Protein AF-A6NY42-F1 (afdb_monomer_lite)

Secondary structure (DSSP, 8-state):
-EEEESS-TTSHHHHHHHHTS-HHHHTTEEE-SSGGGHHHHHHHHHHH-TT--EEEEEE--TT-HHHHHHHHHHHHHHGGGTTTEEEEEE--HHHHHHHHHGGGS---HHHHHHHHT---TT-TT--SHHHHHH--SHHHHHHHHHHHTS-GGG-S-SEETTEE-TTTTHHHHS----TTPPTT----HHHHHHHHHTTSSSSS-B-TTS-B-PPPHHHHHHHHHHHHHHHHHHHHHHHTTS--PPP--TT---HHHHHHHHHHTTGGGSTTPPPHHHHTTT-

Structure (mmCIF, N/CA/C/O backbone):
data_AF-A6NY42-F1
#
_entry.id   AF-A6NY42-F1
#
loop_
_atom_site.group_PDB
_atom_site.id
_atom_site.type_symbol
_atom_site.label_atom_id
_atom_site.label_alt_id
_atom_site.label_comp_id
_atom_site.label_asym_id
_atom_site.label_entity_id
_atom_site.label_seq_id
_atom_site.pdbx_PDB_ins_code
_atom_site.Cartn_x
_atom_site.Cartn_y
_atom_site.Cartn_z
_atom_site.occupancy
_atom_site.B_iso_or_equiv
_atom_site.auth_seq_id
_atom_site.auth_comp_id
_atom_site.auth_asym_id
_atom_site.auth_atom_id
_atom_site.pdbx_PDB_model_num
ATOM 1 N N . MET A 1 1 ? -17.588 3.072 2.364 1.00 87.38 1 MET A N 1
ATOM 2 C CA . MET A 1 1 ? -16.257 3.068 2.993 1.00 87.38 1 MET A CA 1
ATOM 3 C C . MET A 1 1 ? -15.434 4.088 2.241 1.00 87.38 1 MET A C 1
ATOM 5 O O . MET A 1 1 ? -15.509 4.093 1.021 1.00 87.38 1 MET A O 1
ATOM 9 N N . ILE A 1 2 ? -14.767 4.984 2.956 1.00 91.88 2 ILE A N 1
ATOM 10 C CA . ILE A 1 2 ? -13.803 5.932 2.400 1.00 91.88 2 ILE A CA 1
ATOM 11 C C . ILE A 1 2 ? -12.433 5.291 2.540 1.00 91.88 2 ILE A C 1
ATOM 13 O O . ILE A 1 2 ? -12.137 4.658 3.552 1.00 91.88 2 ILE A O 1
ATOM 17 N N . HIS A 1 3 ? -11.605 5.437 1.530 1.00 91.94 3 HIS A N 1
ATOM 18 C CA . HIS A 1 3 ? -10.298 4.832 1.489 1.00 91.94 3 HIS A CA 1
ATOM 19 C C . HIS A 1 3 ? -9.232 5.907 1.420 1.00 91.94 3 HIS A C 1
ATOM 21 O O . HIS A 1 3 ? -9.356 6.849 0.646 1.00 91.94 3 HIS A O 1
ATOM 27 N N . VAL A 1 4 ? -8.194 5.768 2.232 1.00 94.56 4 VAL A N 1
ATOM 28 C CA . VAL A 1 4 ? -7.152 6.776 2.382 1.00 94.56 4 VAL A CA 1
ATOM 29 C C . VAL A 1 4 ? -5.797 6.129 2.155 1.00 94.56 4 VAL A C 1
ATOM 31 O O . VAL A 1 4 ? -5.399 5.233 2.901 1.00 94.56 4 VAL A O 1
ATOM 34 N N . TYR A 1 5 ? -5.100 6.606 1.134 1.00 93.00 5 TYR A N 1
ATOM 35 C CA . TYR A 1 5 ? -3.735 6.223 0.790 1.00 93.00 5 TYR A CA 1
ATOM 36 C C . TYR A 1 5 ? -2.749 7.253 1.323 1.00 93.00 5 TYR A C 1
ATOM 38 O O . TYR A 1 5 ? -3.071 8.439 1.396 1.00 93.00 5 TYR A O 1
ATOM 46 N N . GLU A 1 6 ? -1.540 6.835 1.682 1.00 91.69 6 GLU A N 1
ATOM 47 C CA . GLU A 1 6 ? -0.502 7.786 2.082 1.00 91.69 6 GLU A CA 1
ATOM 48 C C . GLU A 1 6 ? 0.146 8.533 0.912 1.00 91.69 6 GLU A C 1
ATOM 50 O O . GLU A 1 6 ? 0.781 9.565 1.129 1.00 91.69 6 GLU A O 1
ATOM 55 N N . ASP A 1 7 ? -0.037 8.060 -0.318 1.00 91.19 7 ASP A N 1
ATOM 56 C CA . ASP A 1 7 ? 0.578 8.621 -1.517 1.00 91.19 7 ASP A CA 1
ATOM 57 C C . ASP A 1 7 ? 0.194 10.076 -1.811 1.00 91.19 7 ASP A C 1
ATOM 59 O O . ASP A 1 7 ? -0.708 10.669 -1.215 1.00 91.19 7 ASP A O 1
ATOM 63 N N . ASN A 1 8 ? 0.880 10.659 -2.796 1.00 90.50 8 ASN A N 1
ATOM 64 C CA . ASN A 1 8 ? 0.495 11.938 -3.380 1.00 90.50 8 ASN A CA 1
ATOM 65 C C . ASN A 1 8 ? -0.479 11.717 -4.558 1.00 90.50 8 ASN A C 1
ATOM 67 O O . ASN A 1 8 ? -0.174 10.913 -5.445 1.00 90.50 8 ASN A O 1
ATOM 71 N N . PRO A 1 9 ? -1.613 12.441 -4.632 1.00 90.62 9 PRO A N 1
ATOM 72 C CA . PRO A 1 9 ? -2.609 12.255 -5.695 1.00 90.62 9 PRO A CA 1
ATOM 73 C C . PRO A 1 9 ? -2.083 12.615 -7.096 1.00 90.62 9 PRO A C 1
ATOM 75 O O . PRO A 1 9 ? -2.618 12.165 -8.106 1.00 90.62 9 PRO A O 1
ATOM 78 N N . ASN A 1 10 ? -1.019 13.416 -7.182 1.00 87.69 10 ASN A N 1
ATOM 79 C CA . ASN A 1 10 ? -0.475 13.908 -8.445 1.00 87.69 10 ASN A CA 1
ATOM 80 C C . ASN A 1 10 ? 0.545 12.965 -9.100 1.00 87.69 10 ASN A C 1
ATOM 82 O O . ASN A 1 10 ? 0.990 13.253 -10.218 1.00 87.69 10 ASN A O 1
ATOM 86 N N . THR A 1 11 ? 0.932 11.864 -8.444 1.00 86.62 11 THR A N 1
ATOM 87 C CA . THR A 1 11 ? 1.861 10.884 -9.031 1.00 86.62 11 THR A CA 1
ATOM 88 C C . THR A 1 11 ? 1.203 10.124 -10.184 1.00 86.62 11 THR A C 1
ATOM 90 O O . THR A 1 11 ? -0.021 10.012 -10.267 1.00 86.62 11 THR A O 1
ATOM 93 N N . LEU A 1 12 ? 2.019 9.582 -11.096 1.00 86.81 12 LEU A N 1
ATOM 94 C CA . LEU A 1 12 ? 1.513 8.782 -12.218 1.00 86.81 12 LEU A CA 1
ATOM 95 C C . LEU A 1 12 ? 0.809 7.502 -11.742 1.00 86.81 12 LEU A C 1
ATOM 97 O O . LEU A 1 12 ? -0.214 7.133 -12.313 1.00 86.81 12 LEU A O 1
ATOM 101 N N . LEU A 1 13 ? 1.303 6.871 -10.672 1.00 89.62 13 LEU A N 1
ATOM 102 C CA . LEU A 1 13 ? 0.682 5.678 -10.093 1.00 89.62 13 LEU A CA 1
ATOM 103 C C . LEU A 1 13 ? -0.663 5.992 -9.435 1.00 89.62 13 LEU A C 1
ATOM 105 O O . LEU A 1 13 ? -1.619 5.266 -9.685 1.00 89.62 13 LEU A O 1
ATOM 109 N N . SER A 1 14 ? -0.783 7.094 -8.688 1.00 90.88 14 SER A N 1
ATOM 110 C CA . SER A 1 14 ? -2.070 7.515 -8.113 1.00 90.88 14 SER A CA 1
ATOM 111 C C . SER A 1 14 ? -3.101 7.817 -9.199 1.00 90.88 14 SER A C 1
ATOM 113 O O . SER A 1 14 ? -4.239 7.366 -9.119 1.00 90.88 14 SER A O 1
ATOM 115 N N . LYS A 1 15 ? -2.699 8.508 -10.273 1.00 89.69 15 LYS A N 1
ATOM 116 C CA . LYS A 1 15 ? -3.582 8.775 -11.420 1.00 89.69 15 LYS A CA 1
ATOM 117 C C . LYS A 1 15 ? -4.014 7.496 -12.133 1.00 89.69 15 LYS A C 1
ATOM 119 O O . LYS A 1 15 ? -5.188 7.347 -12.460 1.00 89.69 15 LYS A O 1
ATOM 124 N N . LEU A 1 16 ? -3.085 6.564 -12.350 1.00 89.56 16 LEU A N 1
ATOM 125 C CA . LEU A 1 16 ? -3.396 5.262 -12.935 1.00 89.56 16 LEU A CA 1
ATOM 126 C C . LEU A 1 16 ? -4.348 4.467 -12.041 1.00 89.56 16 LEU A C 1
ATOM 128 O O . LEU A 1 16 ? -5.314 3.900 -12.543 1.00 89.56 16 LEU A O 1
ATOM 132 N N . PHE A 1 17 ? -4.113 4.466 -10.729 1.00 90.25 17 PHE A N 1
ATOM 133 C CA . PHE A 1 17 ? -5.001 3.844 -9.755 1.00 90.25 17 PHE A CA 1
ATOM 134 C C . PHE A 1 17 ? -6.419 4.412 -9.871 1.00 90.25 17 PHE A C 1
ATOM 136 O O . PHE A 1 17 ? -7.360 3.656 -10.089 1.00 90.25 17 PHE A O 1
ATOM 143 N N . LEU A 1 18 ? -6.568 5.741 -9.819 1.00 90.00 18 LEU A N 1
ATOM 144 C CA . LEU A 1 18 ? -7.861 6.421 -9.941 1.00 90.00 18 LEU A CA 1
ATOM 145 C C . LEU A 1 18 ? -8.568 6.135 -11.271 1.00 90.00 18 LEU A C 1
ATOM 147 O O . LEU A 1 18 ? -9.787 5.987 -11.285 1.00 90.00 18 LEU A O 1
ATOM 151 N N . SER A 1 19 ? -7.819 5.986 -12.370 1.00 89.56 19 SER A N 1
ATOM 152 C CA . SER A 1 19 ? -8.389 5.709 -13.698 1.00 89.56 19 SER A CA 1
ATOM 153 C C . SER A 1 19 ? -9.154 4.385 -13.785 1.00 89.56 19 SER A C 1
ATOM 155 O O . SER A 1 19 ? -9.980 4.208 -14.681 1.00 89.56 19 SER A O 1
ATOM 157 N N . ALA A 1 20 ? -8.918 3.467 -12.842 1.00 88.25 20 ALA A N 1
ATOM 158 C CA . ALA A 1 20 ? -9.683 2.236 -12.726 1.00 88.25 20 ALA A CA 1
ATOM 159 C C . ALA A 1 20 ? -11.128 2.482 -12.263 1.00 88.25 20 ALA A C 1
ATOM 161 O O . ALA A 1 20 ? -11.949 1.574 -12.363 1.00 88.25 20 ALA A O 1
ATOM 162 N N . TYR A 1 21 ? -11.464 3.665 -11.729 1.00 85.19 21 TYR A N 1
ATOM 163 C CA . TYR A 1 21 ? -12.755 3.973 -11.107 1.00 85.19 21 TYR A CA 1
ATOM 164 C C . TYR A 1 21 ? -13.552 5.040 -11.876 1.00 85.19 21 TYR A C 1
ATOM 166 O O . TYR A 1 21 ? -12.966 6.029 -12.314 1.00 85.19 21 TYR A O 1
ATOM 174 N N . PRO A 1 22 ? -14.884 4.871 -12.040 1.00 84.56 22 PRO A N 1
ATOM 175 C CA . PRO A 1 22 ? -15.787 5.937 -12.434 1.00 84.56 22 PRO A CA 1
ATOM 176 C C . PRO A 1 22 ? -15.634 7.133 -11.509 1.00 84.56 22 PRO A C 1
ATOM 178 O O . PRO A 1 22 ? -15.343 6.968 -10.320 1.00 84.56 22 PRO A O 1
ATOM 181 N N . GLU A 1 23 ? -15.842 8.315 -12.070 1.00 85.81 23 GLU A N 1
ATOM 182 C CA . GLU A 1 23 ? -15.643 9.596 -11.396 1.00 85.81 23 GLU A CA 1
ATOM 183 C C . GLU A 1 23 ? -16.441 9.673 -10.085 1.00 85.81 23 GLU A C 1
ATOM 185 O O . GLU A 1 23 ? -15.905 10.096 -9.066 1.00 85.81 23 GLU A O 1
ATOM 190 N N . GLU A 1 24 ? -17.660 9.131 -10.053 1.00 83.75 24 GLU A N 1
ATOM 191 C CA . GLU A 1 24 ? -18.527 9.110 -8.870 1.00 83.75 24 GLU A CA 1
ATOM 192 C C . GLU A 1 24 ? -18.012 8.245 -7.700 1.00 83.75 24 GLU A C 1
ATOM 194 O O . GLU A 1 24 ? -18.459 8.390 -6.560 1.00 83.75 24 GLU A O 1
ATOM 199 N N . GLU A 1 25 ? -17.078 7.324 -7.954 1.00 82.56 25 GLU A N 1
ATOM 200 C CA . GLU A 1 25 ? -16.428 6.511 -6.918 1.00 82.56 25 GLU A CA 1
ATOM 201 C C . GLU A 1 25 ? -15.063 7.086 -6.504 1.00 82.56 25 GLU A C 1
ATOM 203 O O . GLU A 1 25 ? -14.547 6.711 -5.449 1.00 82.56 25 GLU A O 1
ATOM 208 N N . GLN A 1 26 ? -14.482 8.002 -7.289 1.00 86.88 26 GLN A N 1
ATOM 209 C CA . GLN A 1 26 ? -13.162 8.575 -7.003 1.00 86.88 26 GLN A CA 1
ATOM 210 C C . GLN A 1 26 ? -13.169 9.468 -5.756 1.00 86.88 26 GLN A C 1
ATOM 212 O O . GLN A 1 26 ? -12.192 9.453 -5.015 1.00 86.88 26 GLN A O 1
ATOM 217 N N . ASP A 1 27 ? -14.283 10.132 -5.431 1.00 85.94 27 ASP A N 1
ATOM 218 C CA . ASP A 1 27 ? -14.422 10.937 -4.201 1.00 85.94 27 ASP A CA 1
ATOM 219 C C . ASP A 1 27 ? -14.287 10.109 -2.908 1.00 85.94 27 ASP A C 1
ATOM 221 O O . ASP A 1 27 ? -14.020 10.635 -1.822 1.00 85.94 27 ASP A O 1
ATOM 225 N N . LYS A 1 28 ? -14.455 8.783 -3.006 1.00 88.19 28 LYS A N 1
ATOM 226 C CA . LYS A 1 28 ? -14.253 7.850 -1.888 1.00 88.19 28 LYS A CA 1
ATOM 227 C C . LYS A 1 28 ? -12.789 7.447 -1.725 1.00 88.19 28 LYS A C 1
ATOM 229 O O . LYS A 1 28 ? -12.483 6.734 -0.770 1.00 88.19 28 LYS A O 1
ATOM 234 N N . ILE A 1 29 ? -11.904 7.881 -2.622 1.00 91.31 29 ILE A N 1
ATOM 235 C CA . ILE A 1 29 ? -10.458 7.673 -2.576 1.00 91.31 29 ILE A CA 1
ATOM 236 C C . ILE A 1 29 ? -9.807 9.001 -2.203 1.00 91.31 29 ILE A C 1
ATOM 238 O O . ILE A 1 29 ? -9.871 9.984 -2.932 1.00 91.31 29 ILE A O 1
ATOM 242 N N . GLN A 1 30 ? -9.152 9.024 -1.052 1.00 93.25 30 GLN A N 1
ATOM 243 C CA . GLN A 1 30 ? -8.437 10.182 -0.543 1.00 93.25 30 GLN A CA 1
ATOM 244 C C . GLN A 1 30 ? -6.957 9.860 -0.381 1.00 93.25 30 GLN A C 1
ATOM 246 O O . GLN A 1 30 ? -6.556 8.708 -0.211 1.00 93.25 30 GLN A O 1
ATOM 251 N N . TYR A 1 31 ? -6.144 10.906 -0.396 1.00 94.00 31 TYR A N 1
ATOM 252 C CA . TYR A 1 31 ? -4.699 10.820 -0.256 1.00 94.00 31 TYR A CA 1
ATOM 253 C C . TYR A 1 31 ? -4.262 11.701 0.910 1.00 94.00 31 TYR A C 1
ATOM 255 O O . TYR A 1 31 ? -4.641 12.870 0.979 1.00 94.00 31 TYR A O 1
ATOM 263 N N . SER A 1 32 ? -3.496 11.149 1.851 1.00 94.44 32 SER A N 1
ATOM 264 C CA . SER A 1 32 ? -3.027 11.890 3.024 1.00 94.44 32 SER A CA 1
ATOM 265 C C . SER A 1 32 ? -1.697 12.598 2.799 1.00 94.44 32 SER A C 1
ATOM 267 O O . SER A 1 32 ? -1.332 13.430 3.627 1.00 94.44 32 SER A O 1
ATOM 269 N N . GLU A 1 33 ? -0.965 12.287 1.723 1.00 92.19 33 GLU A N 1
ATOM 270 C CA . GLU A 1 33 ? 0.365 12.837 1.432 1.00 92.19 33 GLU A CA 1
ATOM 271 C C . GLU A 1 33 ? 1.346 12.650 2.604 1.00 92.19 33 GLU A C 1
ATOM 273 O O . GLU A 1 33 ? 1.921 13.609 3.144 1.00 92.19 33 GLU A O 1
ATOM 278 N N . GLY A 1 34 ? 1.479 11.394 3.026 1.00 89.56 34 GLY A N 1
ATOM 279 C CA . GLY A 1 34 ? 2.404 10.893 4.031 1.00 89.56 34 GLY A CA 1
ATOM 280 C C . GLY A 1 34 ? 1.712 10.116 5.152 1.00 89.56 34 GLY A C 1
ATOM 281 O O . GLY A 1 34 ? 0.679 10.537 5.686 1.00 89.56 34 GLY A O 1
ATOM 282 N N . ALA A 1 35 ? 2.347 9.025 5.584 1.00 87.69 35 ALA A N 1
ATOM 283 C CA . ALA A 1 35 ? 1.825 8.110 6.599 1.00 87.69 35 ALA A CA 1
ATOM 284 C C . ALA A 1 35 ? 1.555 8.769 7.969 1.00 87.69 35 ALA A C 1
ATOM 286 O O . ALA A 1 35 ? 0.708 8.332 8.751 1.00 87.69 35 ALA A O 1
ATOM 287 N N . THR A 1 36 ? 2.265 9.855 8.291 1.00 87.25 36 THR A N 1
ATOM 288 C CA . THR A 1 36 ? 2.110 10.578 9.565 1.00 87.25 36 THR A CA 1
ATOM 289 C C . THR A 1 36 ? 0.781 11.325 9.681 1.00 87.25 36 THR A C 1
ATOM 291 O O . THR A 1 36 ? 0.338 11.583 10.800 1.00 87.25 36 THR A O 1
ATOM 294 N N . LYS A 1 37 ? 0.130 11.633 8.552 1.00 92.31 37 LYS A N 1
ATOM 295 C CA . LYS A 1 37 ? -1.144 12.366 8.483 1.00 92.31 37 LYS A CA 1
ATOM 296 C C . LYS A 1 37 ? -2.372 11.451 8.456 1.00 92.31 37 LYS A C 1
ATOM 298 O O . LYS A 1 37 ? -3.487 11.933 8.662 1.00 92.31 37 LYS A O 1
ATOM 303 N N . LEU A 1 38 ? -2.188 10.144 8.253 1.00 94.44 38 LEU A N 1
ATOM 304 C CA . LEU A 1 38 ? -3.287 9.182 8.121 1.00 94.44 38 LEU A CA 1
ATOM 305 C C . LEU A 1 38 ? -4.249 9.206 9.319 1.00 94.44 38 LEU A C 1
ATOM 307 O O . LEU A 1 38 ? -5.460 9.246 9.122 1.00 94.44 38 LEU A O 1
ATOM 311 N N . ILE A 1 39 ? -3.733 9.268 10.557 1.00 94.56 39 ILE A N 1
ATOM 312 C CA . ILE A 1 39 ? -4.581 9.343 11.765 1.00 94.56 39 ILE A CA 1
ATOM 313 C C . ILE A 1 39 ? -5.453 10.599 11.749 1.00 94.56 39 ILE A C 1
ATOM 315 O O . ILE A 1 39 ? -6.649 10.512 12.009 1.00 94.56 39 ILE A O 1
ATOM 319 N N . SER A 1 40 ? -4.877 11.767 11.446 1.00 93.75 40 SER A N 1
ATOM 320 C CA . SER A 1 40 ? -5.637 13.023 11.434 1.00 93.75 40 SER A CA 1
ATOM 321 C C . SER A 1 40 ? -6.724 13.039 10.362 1.00 93.75 40 SER A C 1
ATOM 323 O O . SER A 1 40 ? -7.824 13.516 10.634 1.00 93.75 40 SER A O 1
ATOM 325 N N . VAL A 1 41 ? -6.443 12.488 9.175 1.00 95.12 41 VAL A N 1
ATOM 326 C CA . VAL A 1 41 ? -7.427 12.384 8.086 1.00 95.12 41 VAL A CA 1
ATOM 327 C C . VAL A 1 41 ? -8.553 11.428 8.479 1.00 95.12 41 VAL A C 1
ATOM 329 O O . VAL A 1 41 ? -9.722 11.803 8.420 1.00 95.12 41 VAL A O 1
ATOM 332 N N . ALA A 1 42 ? -8.212 10.231 8.968 1.00 95.69 42 ALA A N 1
ATOM 333 C CA . ALA A 1 42 ? -9.190 9.245 9.422 1.00 95.69 42 ALA A CA 1
ATOM 334 C C . ALA A 1 42 ? -10.085 9.793 10.537 1.00 95.69 42 ALA A C 1
ATOM 336 O O . ALA A 1 42 ? -11.303 9.647 10.488 1.00 95.69 42 ALA A O 1
ATOM 337 N N . TRP A 1 43 ? -9.481 10.450 11.531 1.00 95.38 43 TRP A N 1
ATOM 338 C CA . TRP A 1 43 ? -10.206 11.050 12.643 1.00 95.38 43 TRP A CA 1
ATOM 339 C C . TRP A 1 43 ? -11.227 12.075 12.156 1.00 95.38 43 TRP A C 1
ATOM 341 O O . TRP A 1 43 ? -12.388 11.986 12.547 1.00 95.38 43 TRP A O 1
ATOM 351 N N . LYS A 1 44 ? -10.816 12.998 11.275 1.00 95.50 44 LYS A N 1
ATOM 352 C CA . LYS A 1 44 ? -11.701 14.025 10.715 1.00 95.50 44 LYS A CA 1
ATOM 353 C C . LYS A 1 44 ? -12.930 13.394 10.053 1.00 95.50 44 LYS A C 1
ATOM 355 O O . LYS A 1 44 ? -14.049 13.728 10.425 1.00 95.50 44 LYS A O 1
ATOM 360 N N . ILE A 1 45 ? -12.716 12.410 9.177 1.00 95.44 45 ILE A N 1
ATOM 361 C CA . ILE A 1 45 ? -13.797 11.680 8.497 1.00 95.44 45 ILE A CA 1
ATOM 362 C C . ILE A 1 45 ? -14.745 11.018 9.511 1.00 95.44 45 ILE A C 1
ATOM 364 O O . ILE A 1 45 ? -15.962 11.132 9.403 1.00 95.44 45 ILE A O 1
ATOM 368 N N . LEU A 1 46 ? -14.196 10.336 10.522 1.00 94.88 46 LEU A N 1
ATOM 369 C CA . LEU A 1 46 ? -14.984 9.614 11.528 1.00 94.88 46 LEU A CA 1
ATOM 370 C C . LEU A 1 46 ? -15.771 10.535 12.476 1.00 94.88 46 LEU A C 1
ATOM 372 O O . LEU A 1 46 ? -16.722 10.058 13.104 1.00 94.88 46 LEU A O 1
ATOM 376 N N . GLN A 1 47 ? -15.349 11.797 12.630 1.00 93.38 47 GLN A N 1
ATOM 377 C CA . GLN A 1 47 ? -16.073 12.823 13.391 1.00 93.38 47 GLN A CA 1
ATOM 378 C C . GLN A 1 47 ? -17.175 13.490 12.569 1.00 93.38 47 GLN A C 1
ATOM 380 O O . GLN A 1 47 ? -18.246 13.750 13.106 1.00 93.38 47 GLN A O 1
ATOM 385 N N . GLU A 1 48 ? -16.910 13.776 11.294 1.00 94.31 48 GLU A N 1
ATOM 386 C CA . GLU A 1 48 ? -17.872 14.426 10.397 1.00 94.31 48 GLU A CA 1
ATOM 387 C C . GLU A 1 48 ? -19.071 13.518 10.091 1.00 94.31 48 GLU A C 1
ATOM 389 O O . GLU A 1 48 ? -20.191 14.005 9.959 1.00 94.31 48 GLU A O 1
ATOM 394 N N . ASP A 1 49 ? -18.857 12.201 10.048 1.00 92.50 49 ASP A N 1
ATOM 395 C CA . ASP A 1 49 ? -19.911 11.214 9.830 1.00 92.50 49 ASP A CA 1
ATOM 396 C C . ASP A 1 49 ? -19.773 10.034 10.808 1.00 92.50 49 ASP A C 1
ATOM 398 O O . ASP A 1 49 ? -18.829 9.238 10.763 1.00 92.50 49 ASP A O 1
ATOM 402 N N . SER A 1 50 ? -20.757 9.892 11.700 1.00 88.44 50 SER A N 1
ATOM 403 C CA . SER A 1 50 ? -20.812 8.827 12.709 1.00 88.44 50 SER A CA 1
ATOM 404 C C . SER A 1 50 ? -21.015 7.430 12.112 1.00 88.44 50 SER A C 1
ATOM 406 O O . SER A 1 50 ? -20.670 6.439 12.757 1.00 88.44 50 SER A O 1
ATOM 408 N N . SER A 1 51 ? -21.512 7.344 10.877 1.00 91.25 51 SER A N 1
ATOM 409 C CA . SER A 1 51 ? -21.679 6.106 10.114 1.00 91.25 51 SER A CA 1
ATOM 410 C C . SER A 1 51 ? -20.486 5.793 9.204 1.00 91.25 51 SER A C 1
ATOM 412 O O . SER A 1 51 ? -20.388 4.681 8.673 1.00 91.25 51 SER A O 1
ATOM 414 N N . ALA A 1 52 ? -19.543 6.733 9.059 1.00 92.56 52 ALA A N 1
ATOM 415 C CA . ALA A 1 52 ? -18.394 6.554 8.188 1.00 92.56 52 ALA A CA 1
ATOM 416 C C . ALA A 1 52 ? -17.545 5.353 8.612 1.00 92.56 52 ALA A C 1
ATOM 418 O O . ALA A 1 52 ? -17.290 5.101 9.798 1.00 92.56 52 ALA A O 1
ATOM 419 N N . ARG A 1 53 ? -17.068 4.650 7.583 1.00 93.44 53 ARG A N 1
ATOM 420 C CA . ARG A 1 53 ? -16.088 3.566 7.660 1.00 93.44 53 ARG A CA 1
ATOM 421 C C . ARG A 1 53 ? -14.894 3.958 6.806 1.00 93.44 53 ARG A C 1
ATOM 423 O O . ARG A 1 53 ? -15.093 4.322 5.647 1.00 93.44 53 ARG A O 1
ATOM 430 N N . VAL A 1 54 ? -13.693 3.867 7.360 1.00 94.56 54 VAL A N 1
ATOM 431 C CA . VAL A 1 54 ? -12.441 4.322 6.754 1.00 94.56 54 VAL A CA 1
ATOM 432 C C . VAL A 1 54 ? -11.467 3.155 6.630 1.00 94.56 54 VAL A C 1
ATOM 434 O O . VAL A 1 54 ? -11.264 2.424 7.595 1.00 94.56 54 VAL A O 1
ATOM 437 N N . ALA A 1 55 ? -10.852 2.990 5.464 1.00 94.12 55 ALA A N 1
ATOM 438 C CA . ALA A 1 55 ? -9.750 2.064 5.223 1.00 94.12 55 ALA A CA 1
ATOM 439 C C . ALA A 1 55 ? -8.461 2.845 4.960 1.00 94.12 55 ALA A C 1
ATOM 441 O O . ALA A 1 55 ? -8.424 3.675 4.058 1.00 94.12 55 ALA A O 1
ATOM 442 N N . LEU A 1 56 ? -7.418 2.583 5.741 1.00 95.25 56 LEU A N 1
ATOM 443 C CA . LEU A 1 56 ? -6.100 3.195 5.607 1.00 95.25 56 LEU A CA 1
ATOM 444 C C . LEU A 1 56 ? -5.139 2.216 4.946 1.00 95.25 56 LEU A C 1
ATOM 446 O O . LEU A 1 56 ? -5.018 1.078 5.400 1.00 95.25 56 LEU A O 1
ATOM 450 N N . TYR A 1 57 ? -4.433 2.681 3.926 1.00 93.38 57 TYR A N 1
ATOM 451 C CA . TYR A 1 57 ? -3.407 1.934 3.211 1.00 93.38 57 TYR A CA 1
ATOM 452 C C . TYR A 1 57 ? -2.061 2.568 3.520 1.00 93.38 57 TYR A C 1
ATOM 454 O O . TYR A 1 57 ? -1.897 3.778 3.362 1.00 93.38 57 TYR A O 1
ATOM 462 N N . VAL A 1 58 ? -1.147 1.755 4.036 1.00 93.50 58 VAL A N 1
ATOM 463 C CA . VAL A 1 58 ? 0.152 2.203 4.540 1.00 93.50 58 VAL A CA 1
ATOM 464 C C . VAL A 1 58 ? 1.225 1.387 3.854 1.00 93.50 58 VAL A C 1
ATOM 466 O O . VAL A 1 58 ? 1.129 0.157 3.860 1.00 93.50 58 VAL A O 1
ATOM 469 N N . ASP A 1 59 ? 2.235 2.060 3.321 1.00 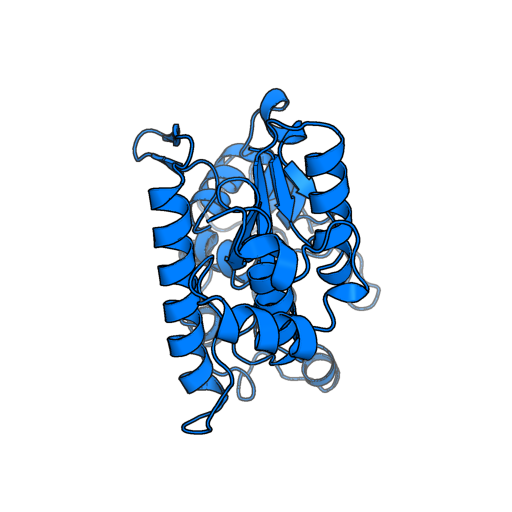92.69 59 ASP A N 1
ATOM 470 C CA . ASP A 1 59 ? 3.353 1.410 2.649 1.00 92.69 59 ASP A CA 1
ATOM 471 C C . ASP A 1 59 ? 4.331 0.862 3.689 1.00 92.69 59 ASP A C 1
ATOM 473 O O . ASP A 1 59 ? 4.903 1.590 4.508 1.00 92.69 59 ASP A O 1
ATOM 477 N N . ILE A 1 60 ? 4.502 -0.457 3.685 1.00 92.06 60 ILE A N 1
ATOM 478 C CA . ILE A 1 60 ? 5.321 -1.202 4.630 1.00 92.06 60 ILE A CA 1
ATOM 479 C C . ILE A 1 60 ? 6.390 -1.969 3.871 1.00 92.06 60 ILE A C 1
ATOM 481 O O . ILE A 1 60 ? 6.153 -3.042 3.316 1.00 92.06 60 ILE A O 1
ATOM 485 N N . SER A 1 61 ? 7.607 -1.432 3.918 1.00 90.62 61 SER A N 1
ATOM 486 C CA . SER A 1 61 ? 8.783 -2.124 3.405 1.00 90.62 61 SER A CA 1
ATOM 487 C C . SER A 1 61 ? 9.304 -3.142 4.433 1.00 90.62 61 SER A C 1
ATOM 489 O O . SER A 1 61 ? 9.506 -2.772 5.593 1.00 90.62 61 SER A O 1
ATOM 491 N N . PRO A 1 62 ? 9.575 -4.398 4.031 1.00 89.19 62 PRO A N 1
ATOM 492 C CA . PRO A 1 62 ? 10.035 -5.457 4.937 1.00 89.19 62 PRO A CA 1
ATOM 493 C C . PRO A 1 62 ? 11.438 -5.219 5.518 1.00 89.19 62 PRO A C 1
ATOM 495 O O . PRO A 1 62 ? 11.801 -5.824 6.521 1.00 89.19 62 PRO A O 1
ATOM 498 N N . ASP A 1 63 ? 12.227 -4.336 4.912 1.00 90.25 63 ASP A N 1
ATOM 499 C CA . ASP A 1 63 ? 13.563 -3.936 5.358 1.00 90.25 63 ASP A CA 1
ATOM 500 C C . ASP A 1 63 ? 13.576 -2.588 6.102 1.00 90.25 63 ASP A C 1
ATOM 502 O O . ASP A 1 63 ? 14.642 -2.051 6.399 1.00 90.25 63 ASP A O 1
ATOM 506 N N . ASN A 1 64 ? 12.405 -2.033 6.442 1.00 89.12 64 ASN A N 1
ATOM 507 C CA . ASN A 1 64 ? 12.292 -0.737 7.106 1.00 89.12 64 ASN A CA 1
ATOM 508 C C . ASN A 1 64 ? 11.488 -0.819 8.413 1.00 89.12 64 ASN A C 1
ATOM 510 O O . ASN A 1 64 ? 10.260 -0.775 8.447 1.00 89.12 64 ASN A O 1
ATOM 514 N N . ILE A 1 65 ? 12.187 -0.837 9.548 1.00 86.12 65 ILE A N 1
ATOM 515 C CA . ILE A 1 65 ? 11.534 -0.911 10.864 1.00 86.12 65 ILE A CA 1
ATOM 516 C C . ILE A 1 65 ? 10.646 0.309 11.181 1.00 86.12 65 ILE A C 1
ATOM 518 O O . ILE A 1 65 ? 9.697 0.214 11.966 1.00 86.12 65 ILE A O 1
ATOM 522 N N . ASN A 1 66 ? 10.901 1.466 10.560 1.00 88.81 66 ASN A N 1
ATOM 523 C CA . ASN A 1 66 ? 10.103 2.670 10.799 1.00 88.81 66 ASN A CA 1
ATOM 524 C C . ASN A 1 66 ? 8.700 2.557 10.190 1.00 88.81 66 ASN A C 1
ATOM 526 O O . ASN A 1 66 ? 7.734 3.063 10.779 1.00 88.81 66 ASN A O 1
ATOM 530 N N . THR A 1 67 ? 8.561 1.880 9.045 1.00 90.62 67 THR A N 1
ATOM 531 C CA . THR A 1 67 ? 7.246 1.640 8.436 1.00 90.62 67 THR A CA 1
ATOM 532 C C . THR A 1 67 ? 6.435 0.675 9.298 1.00 90.62 67 THR A C 1
ATOM 534 O O . THR A 1 67 ? 5.273 0.955 9.593 1.00 90.62 67 THR A O 1
ATOM 537 N N . LEU A 1 68 ? 7.071 -0.355 9.869 1.00 91.44 68 LEU A N 1
ATOM 538 C CA . LEU A 1 68 ? 6.440 -1.235 10.861 1.00 91.44 68 LEU A CA 1
ATOM 539 C C . LEU A 1 68 ? 5.921 -0.466 12.082 1.00 91.44 68 LEU A C 1
ATOM 541 O O . LEU A 1 68 ? 4.770 -0.627 12.493 1.00 91.44 68 LEU A O 1
ATOM 545 N N . HIS A 1 69 ? 6.750 0.409 12.654 1.00 92.00 69 HIS A N 1
ATOM 546 C CA . HIS A 1 69 ? 6.358 1.242 13.793 1.00 92.00 69 HIS A CA 1
ATOM 547 C C . HIS A 1 69 ? 5.161 2.147 13.465 1.00 92.00 69 HIS A C 1
ATOM 549 O O . HIS A 1 69 ? 4.289 2.373 14.311 1.00 92.00 69 HIS A O 1
ATOM 555 N N . THR A 1 70 ? 5.116 2.657 12.234 1.00 93.19 70 THR A N 1
ATOM 556 C CA . THR A 1 70 ? 4.021 3.487 11.722 1.00 93.19 70 THR A CA 1
ATOM 557 C C . THR A 1 70 ? 2.724 2.694 11.617 1.00 93.19 70 THR A C 1
ATOM 559 O O . THR A 1 70 ? 1.698 3.148 12.134 1.00 93.19 70 THR A O 1
ATOM 562 N N . TYR A 1 71 ? 2.774 1.491 11.044 1.00 95.44 71 TYR A N 1
ATOM 563 C CA . TYR A 1 71 ? 1.616 0.605 10.968 1.00 95.44 71 TYR A CA 1
ATOM 564 C C . TYR A 1 71 ? 1.129 0.167 12.348 1.00 95.44 71 TYR A C 1
ATOM 566 O O . TYR A 1 71 ? -0.050 0.327 12.646 1.00 95.44 71 TYR A O 1
ATOM 574 N N . ASN A 1 72 ? 2.008 -0.310 13.233 1.00 95.75 72 ASN A N 1
ATOM 575 C CA . ASN A 1 72 ? 1.591 -0.774 14.560 1.00 95.75 72 ASN A CA 1
ATOM 576 C C . ASN A 1 72 ? 0.941 0.347 15.376 1.00 95.75 72 ASN A C 1
ATOM 578 O O . ASN A 1 72 ? -0.027 0.111 16.103 1.00 95.75 72 ASN A O 1
ATOM 582 N N . ARG A 1 73 ? 1.405 1.591 15.208 1.00 95.19 73 ARG A N 1
ATOM 583 C CA . ARG A 1 73 ? 0.741 2.770 15.772 1.00 95.19 73 ARG A CA 1
ATOM 584 C C . ARG A 1 73 ? -0.678 2.949 15.221 1.00 95.19 73 ARG A C 1
ATOM 586 O O . ARG A 1 73 ? -1.587 3.212 16.004 1.00 95.19 73 ARG A O 1
ATOM 593 N N . LEU A 1 74 ? -0.874 2.806 13.910 1.00 96.06 74 LEU A N 1
ATOM 594 C CA . LEU A 1 74 ? -2.182 2.914 13.253 1.00 96.06 74 LEU A CA 1
ATOM 595 C C . LEU A 1 74 ? -3.129 1.771 13.644 1.00 96.06 74 LEU A C 1
ATOM 597 O O . LEU A 1 74 ? -4.271 2.036 14.005 1.00 96.06 74 LEU A O 1
ATOM 601 N N . ALA A 1 75 ? -2.654 0.525 13.642 1.00 96.44 75 ALA A N 1
ATOM 602 C CA . ALA A 1 75 ? -3.425 -0.646 14.056 1.00 96.44 75 ALA A CA 1
ATOM 603 C C . ALA A 1 75 ? -3.860 -0.543 15.526 1.00 96.44 75 ALA A C 1
ATOM 605 O O . ALA A 1 75 ? -5.016 -0.810 15.853 1.00 96.44 75 ALA A O 1
ATOM 606 N N . THR A 1 76 ? -2.966 -0.063 16.401 1.00 96.00 76 THR A N 1
ATOM 607 C CA . THR A 1 76 ? -3.314 0.216 17.801 1.00 96.00 76 THR A CA 1
ATOM 608 C C . THR A 1 76 ? -4.381 1.309 17.875 1.00 96.00 76 THR A C 1
ATOM 610 O O . THR A 1 76 ? -5.381 1.131 18.555 1.00 96.00 76 THR A O 1
ATOM 613 N N . TYR A 1 77 ? -4.228 2.422 17.149 1.00 95.69 77 TYR A N 1
ATOM 614 C CA . TYR A 1 77 ? -5.242 3.485 17.120 1.00 95.69 77 TYR A CA 1
ATOM 615 C C . TYR A 1 77 ? -6.612 2.968 16.641 1.00 95.69 77 TYR A C 1
ATOM 617 O O . TYR A 1 77 ? -7.643 3.296 17.228 1.00 95.69 77 TYR A O 1
ATOM 625 N N . ALA A 1 78 ? -6.620 2.099 15.629 1.00 95.75 78 ALA A N 1
ATOM 626 C CA . ALA A 1 78 ? -7.827 1.490 15.087 1.00 95.75 78 ALA A CA 1
ATOM 627 C C . ALA A 1 78 ? -8.570 0.584 16.080 1.00 95.75 78 ALA A C 1
ATOM 629 O O . ALA A 1 78 ? -9.787 0.468 15.965 1.00 95.75 78 ALA A O 1
ATOM 630 N N . GLN A 1 79 ? -7.904 0.019 17.096 1.00 93.69 79 GLN A N 1
ATOM 631 C CA . GLN A 1 79 ? -8.556 -0.752 18.168 1.00 93.69 79 GLN A CA 1
ATOM 632 C C . GLN A 1 79 ? -9.664 0.050 18.880 1.00 93.69 79 GLN A C 1
ATOM 634 O O . GLN A 1 79 ? -10.645 -0.532 19.328 1.00 93.69 79 GLN A O 1
ATOM 639 N N . GLY A 1 80 ? -9.557 1.384 18.944 1.00 90.69 80 GLY A N 1
ATOM 640 C CA . GLY A 1 80 ? -10.612 2.254 19.485 1.00 90.69 80 GLY A CA 1
ATOM 641 C C . GLY A 1 80 ? -11.824 2.455 18.561 1.00 90.69 80 GLY A C 1
ATOM 642 O O . GLY A 1 80 ? -12.826 3.041 18.961 1.00 90.69 80 GLY A O 1
ATOM 643 N N . TYR A 1 81 ? -11.752 1.981 17.321 1.00 92.62 81 TYR A N 1
ATOM 644 C CA . TYR A 1 81 ? -12.715 2.250 16.253 1.00 92.62 81 TYR A CA 1
ATOM 645 C C . TYR A 1 81 ? -13.118 0.957 15.530 1.00 92.62 81 TYR A C 1
ATOM 647 O O . TYR A 1 81 ? -13.202 0.923 14.298 1.00 92.62 81 TYR A O 1
ATOM 655 N N . VAL A 1 82 ? -13.353 -0.116 16.294 1.00 92.12 82 VAL A N 1
ATOM 656 C CA . VAL A 1 82 ? -13.732 -1.438 15.768 1.00 92.12 82 VAL A CA 1
ATOM 657 C C . VAL A 1 82 ? -14.906 -1.331 14.788 1.00 92.12 82 VAL A C 1
ATOM 659 O O . VAL A 1 82 ? -15.909 -0.678 15.069 1.00 92.12 82 VAL A O 1
ATOM 662 N N . GLY A 1 83 ? -14.754 -1.933 13.604 1.00 91.50 83 GLY A N 1
ATOM 663 C CA . GLY A 1 83 ? -15.759 -1.930 12.530 1.00 91.50 83 GLY A CA 1
ATOM 664 C C . GLY A 1 83 ? -15.833 -0.626 11.721 1.00 91.50 83 GLY A C 1
ATOM 665 O O . GLY A 1 83 ? -16.485 -0.574 10.674 1.00 91.50 83 GLY A O 1
ATOM 666 N N . ARG A 1 84 ? -15.137 0.429 12.164 1.00 94.06 84 ARG A N 1
ATOM 667 C CA . ARG A 1 84 ? -15.136 1.749 11.519 1.00 94.06 84 ARG A CA 1
ATOM 668 C C . ARG A 1 84 ? -13.790 2.155 10.942 1.00 94.06 84 ARG A C 1
ATOM 670 O O . ARG A 1 84 ? -13.788 2.854 9.936 1.00 94.06 84 ARG A O 1
ATOM 677 N N . LEU A 1 85 ? -12.672 1.735 11.529 1.00 95.75 85 LEU A N 1
ATOM 678 C CA . LEU A 1 85 ? -11.334 2.055 11.029 1.00 95.75 85 LEU A CA 1
ATOM 679 C C . LEU A 1 85 ? -10.539 0.788 10.727 1.00 95.75 85 LEU A C 1
ATOM 681 O O . LEU A 1 85 ? -10.177 0.047 11.637 1.00 95.75 85 LEU A O 1
ATOM 685 N N . PHE A 1 86 ? -10.235 0.575 9.454 1.00 95.00 86 PHE A N 1
ATOM 686 C CA . PHE A 1 86 ? -9.431 -0.534 8.958 1.00 95.00 86 PHE A CA 1
ATOM 687 C C . PHE A 1 86 ? -8.059 -0.013 8.545 1.00 95.00 86 PHE A C 1
ATOM 689 O O . PHE A 1 86 ? -7.955 1.082 8.000 1.00 95.00 86 PHE A O 1
ATOM 696 N N . VAL A 1 87 ? -7.006 -0.781 8.806 1.00 95.50 87 VAL A N 1
ATOM 697 C CA . VAL A 1 87 ? -5.630 -0.429 8.434 1.00 95.50 87 VAL A CA 1
ATOM 698 C C . VAL A 1 87 ? -5.034 -1.612 7.695 1.00 95.50 87 VAL A C 1
ATOM 700 O O . VAL A 1 87 ? -5.183 -2.747 8.141 1.00 95.50 87 VAL A O 1
ATOM 703 N N . PHE A 1 88 ? -4.366 -1.364 6.578 1.00 94.38 88 PHE A N 1
ATOM 704 C CA . PHE A 1 88 ? -3.827 -2.395 5.706 1.00 94.38 88 PHE A CA 1
ATOM 705 C C . PHE A 1 88 ? -2.345 -2.132 5.427 1.00 94.38 88 PHE A C 1
ATOM 707 O O . PHE A 1 88 ? -2.022 -1.073 4.885 1.00 94.38 88 PHE A O 1
ATOM 714 N N . PRO A 1 89 ? -1.451 -3.068 5.801 1.00 94.06 89 PRO A N 1
ATOM 715 C CA . PRO A 1 89 ? -0.037 -2.967 5.483 1.00 94.06 89 PRO A CA 1
ATOM 716 C C . PRO A 1 89 ? 0.171 -3.473 4.056 1.00 94.06 89 PRO A C 1
ATOM 718 O O . PRO A 1 89 ? 0.126 -4.676 3.800 1.00 94.06 89 PRO A O 1
ATOM 721 N N . VAL A 1 90 ? 0.335 -2.559 3.112 1.00 92.31 90 VAL A N 1
ATOM 722 C CA . VAL A 1 90 ? 0.618 -2.883 1.711 1.00 92.31 90 VAL A CA 1
ATOM 723 C C . VAL A 1 90 ? 2.115 -2.703 1.454 1.00 92.31 90 VAL A C 1
ATOM 725 O O . VAL A 1 90 ? 2.762 -1.981 2.196 1.00 92.31 90 VAL A O 1
ATOM 728 N N . LEU A 1 91 ? 2.705 -3.390 0.468 1.00 92.00 91 LEU A N 1
ATOM 729 C CA . LEU A 1 91 ? 4.156 -3.267 0.227 1.00 92.00 91 LEU A CA 1
ATOM 730 C C . LEU A 1 91 ? 4.522 -1.863 -0.271 1.00 92.00 91 LEU A C 1
ATOM 732 O O . LEU A 1 91 ? 5.205 -1.123 0.429 1.00 92.00 91 LEU A O 1
ATOM 736 N N . SER A 1 92 ? 4.065 -1.531 -1.478 1.00 91.94 92 SER A N 1
ATOM 737 C CA . SER A 1 92 ? 4.052 -0.176 -2.034 1.00 91.94 92 SER A CA 1
ATOM 738 C C . SER A 1 92 ? 3.299 -0.147 -3.359 1.00 91.94 92 SER A C 1
ATOM 740 O O . SER A 1 92 ? 3.152 -1.184 -4.023 1.00 91.94 92 SER A O 1
ATOM 742 N N . ALA A 1 93 ? 2.878 1.040 -3.796 1.00 91.75 93 ALA A N 1
ATOM 743 C CA . ALA A 1 93 ? 2.296 1.229 -5.123 1.00 91.75 93 ALA A CA 1
ATOM 744 C C . ALA A 1 93 ? 3.252 0.772 -6.247 1.00 91.75 93 ALA A C 1
ATOM 746 O O . ALA A 1 93 ? 2.813 0.132 -7.208 1.00 91.75 93 ALA A O 1
ATOM 747 N N . GLU A 1 94 ? 4.560 1.035 -6.122 1.00 93.50 94 GLU A N 1
ATOM 748 C CA . GLU A 1 94 ? 5.568 0.595 -7.093 1.00 93.50 94 GLU A CA 1
ATOM 749 C C . GLU A 1 94 ? 5.625 -0.932 -7.234 1.00 93.50 94 GLU A C 1
ATOM 751 O O . GLU A 1 94 ? 5.663 -1.438 -8.358 1.00 93.50 94 GLU A O 1
ATOM 756 N N . TYR A 1 95 ? 5.587 -1.676 -6.123 1.00 94.81 95 TYR A N 1
ATOM 757 C CA . TYR A 1 95 ? 5.598 -3.141 -6.149 1.00 94.81 95 TYR A CA 1
ATOM 758 C C . TYR A 1 95 ? 4.387 -3.703 -6.907 1.00 94.81 95 TYR A C 1
ATOM 760 O O . TYR A 1 95 ? 4.535 -4.537 -7.806 1.00 94.81 95 TYR A O 1
ATOM 768 N N . TYR A 1 96 ? 3.177 -3.233 -6.584 1.00 93.00 96 TYR A N 1
ATOM 769 C CA . TYR A 1 96 ? 1.969 -3.719 -7.258 1.00 93.00 96 TYR A CA 1
ATOM 770 C C . TYR A 1 96 ? 1.933 -3.321 -8.730 1.00 93.00 96 TYR A C 1
ATOM 772 O O . TYR A 1 96 ? 1.398 -4.067 -9.553 1.00 93.00 96 TYR A O 1
ATOM 780 N N . PHE A 1 97 ? 2.539 -2.184 -9.078 1.00 92.56 97 PHE A N 1
ATOM 781 C CA . PHE A 1 97 ? 2.625 -1.751 -10.461 1.00 92.56 97 PHE A CA 1
ATOM 782 C C . PHE A 1 97 ? 3.528 -2.690 -11.252 1.00 92.56 97 PHE A C 1
ATOM 784 O O . PHE A 1 97 ? 3.084 -3.237 -12.260 1.00 92.56 97 PHE A O 1
ATOM 791 N N . LEU A 1 98 ? 4.731 -2.975 -10.742 1.00 93.56 98 LEU A N 1
ATOM 792 C CA . LEU A 1 98 ? 5.648 -3.950 -11.339 1.00 93.56 98 LEU A CA 1
ATOM 793 C C . LEU A 1 98 ? 4.988 -5.312 -11.523 1.00 93.56 98 LEU A C 1
ATOM 795 O O . LEU A 1 98 ? 5.084 -5.906 -12.594 1.00 93.56 98 LEU A O 1
ATOM 799 N N . LYS A 1 99 ? 4.246 -5.779 -10.517 1.00 92.44 99 LYS A N 1
ATOM 800 C CA . LYS A 1 99 ? 3.489 -7.026 -10.623 1.00 92.44 99 LYS A CA 1
ATOM 801 C C . LYS A 1 99 ? 2.473 -6.983 -11.768 1.00 92.44 99 LYS A C 1
ATOM 803 O O . LYS A 1 99 ? 2.376 -7.948 -12.524 1.00 92.44 99 LYS A O 1
ATOM 808 N N . SER A 1 100 ? 1.764 -5.865 -11.927 1.00 89.69 100 SER A N 1
ATOM 809 C CA . SER A 1 100 ? 0.709 -5.706 -12.938 1.00 89.69 100 SER A CA 1
ATOM 810 C C . SER A 1 100 ? 1.224 -5.677 -14.373 1.00 89.69 100 SER A C 1
ATOM 812 O O . SER A 1 100 ? 0.518 -6.120 -15.273 1.00 89.69 100 SER A O 1
ATOM 814 N N . VAL A 1 101 ? 2.453 -5.198 -14.576 1.00 88.62 101 VAL A N 1
ATOM 815 C CA . VAL A 1 101 ? 3.068 -5.069 -15.904 1.00 88.62 101 VAL A CA 1
ATOM 816 C C . VAL A 1 101 ? 4.187 -6.074 -16.147 1.00 88.62 101 VAL A C 1
ATOM 818 O O . VAL A 1 101 ? 4.823 -6.019 -17.189 1.00 88.62 101 VAL A O 1
ATOM 821 N N . SER A 1 102 ? 4.433 -7.001 -15.218 1.00 90.88 102 SER A N 1
ATOM 822 C CA . SER A 1 102 ? 5.555 -7.950 -15.280 1.00 90.88 102 SER A CA 1
ATOM 823 C C . SER A 1 102 ? 5.638 -8.731 -16.594 1.00 90.88 102 SER A C 1
ATOM 825 O O . SER A 1 102 ? 6.730 -8.913 -17.113 1.00 90.88 102 SER A O 1
ATOM 827 N N . GLY A 1 103 ? 4.501 -9.121 -17.181 1.00 87.25 103 GLY A N 1
ATOM 828 C CA . GLY A 1 103 ? 4.464 -9.802 -18.483 1.00 87.25 103 GLY A CA 1
ATOM 829 C C . GLY A 1 103 ? 4.831 -8.929 -19.693 1.00 87.25 103 GLY A C 1
ATOM 830 O O . GLY A 1 103 ? 4.963 -9.455 -20.791 1.00 87.25 103 GLY A O 1
ATOM 831 N N . LEU A 1 104 ? 4.973 -7.613 -19.509 1.00 84.19 104 LEU A N 1
ATOM 832 C CA . LEU A 1 104 ? 5.404 -6.648 -20.530 1.00 84.19 104 LEU A CA 1
ATOM 833 C C . LEU A 1 104 ? 6.880 -6.251 -20.380 1.00 84.19 104 LEU A C 1
ATOM 835 O O . LEU A 1 104 ? 7.372 -5.426 -21.150 1.00 84.19 104 LEU A O 1
ATOM 839 N N . LEU A 1 105 ? 7.557 -6.763 -19.354 1.00 86.56 105 LEU A N 1
ATOM 840 C CA . LEU A 1 105 ? 8.935 -6.430 -19.026 1.00 86.56 105 LEU A CA 1
ATOM 841 C C . LEU A 1 105 ? 9.858 -7.591 -19.390 1.00 86.56 105 LEU A C 1
ATOM 843 O O . LEU A 1 105 ? 9.448 -8.751 -19.404 1.00 86.56 105 LEU A O 1
ATOM 847 N N . GLU A 1 106 ? 11.116 -7.265 -19.669 1.00 87.06 106 GLU A N 1
ATOM 848 C CA . GLU A 1 106 ? 12.151 -8.273 -19.861 1.00 87.06 106 GLU A CA 1
ATOM 849 C C . GLU A 1 106 ? 12.398 -9.033 -18.552 1.00 87.06 106 GLU A C 1
ATOM 851 O O . GLU A 1 106 ? 12.539 -8.431 -17.478 1.00 87.06 106 GLU A O 1
ATOM 856 N N . ASP A 1 107 ? 12.446 -10.362 -18.653 1.00 90.38 107 ASP A N 1
ATOM 857 C CA . ASP A 1 107 ? 12.788 -11.209 -17.519 1.00 90.38 107 ASP A CA 1
ATOM 858 C C . ASP A 1 107 ? 14.246 -10.964 -17.122 1.00 90.38 107 ASP A C 1
ATOM 860 O O . ASP A 1 107 ? 15.173 -11.147 -17.910 1.00 90.38 107 ASP A O 1
ATOM 864 N N . SER A 1 108 ? 14.435 -10.498 -15.894 1.00 94.31 108 SER A N 1
ATOM 865 C CA . SER A 1 108 ? 15.730 -10.104 -15.350 1.00 94.31 108 SER A CA 1
ATOM 866 C C . SER A 1 108 ? 15.796 -10.438 -13.867 1.00 94.31 108 SER A C 1
ATOM 868 O O . SER A 1 108 ? 14.776 -10.473 -13.168 1.00 94.31 108 SER A O 1
ATOM 870 N N . ASP A 1 109 ? 17.013 -10.621 -13.354 1.00 95.75 109 ASP A N 1
ATOM 871 C CA . ASP A 1 109 ? 17.233 -10.866 -11.926 1.00 95.75 109 ASP A CA 1
ATOM 872 C C . ASP A 1 109 ? 16.656 -9.737 -11.060 1.00 95.75 109 ASP A C 1
ATOM 874 O O . ASP A 1 109 ? 16.084 -9.990 -9.998 1.00 95.75 109 ASP A O 1
ATOM 878 N N . ASP A 1 110 ? 16.730 -8.492 -11.531 1.00 96.00 110 ASP A N 1
ATOM 879 C CA . ASP A 1 110 ? 16.217 -7.336 -10.800 1.00 96.00 110 ASP A CA 1
ATOM 880 C C . ASP A 1 110 ? 14.682 -7.291 -10.779 1.00 96.00 110 ASP A C 1
ATOM 882 O O . ASP A 1 110 ? 14.093 -6.980 -9.734 1.00 96.00 110 ASP A O 1
ATOM 886 N N . LEU A 1 111 ? 14.022 -7.685 -11.879 1.00 95.81 111 LEU A N 1
ATOM 887 C CA . LEU A 1 111 ? 12.569 -7.859 -11.910 1.00 95.81 111 LEU A CA 1
ATOM 888 C C . LEU A 1 111 ? 12.156 -8.976 -10.951 1.00 95.81 111 LEU A C 1
ATOM 890 O O . LEU A 1 111 ? 11.245 -8.796 -10.140 1.00 95.81 111 LEU A O 1
ATOM 894 N N . ARG A 1 112 ? 12.867 -10.109 -10.978 1.00 96.38 112 ARG A N 1
ATOM 895 C CA . ARG A 1 112 ? 12.628 -11.231 -10.066 1.00 96.38 112 ARG A CA 1
ATOM 896 C C . ARG A 1 112 ? 12.771 -10.810 -8.606 1.00 96.38 112 ARG A C 1
ATOM 898 O O . ARG A 1 112 ? 11.911 -11.164 -7.800 1.00 96.38 112 ARG A O 1
ATOM 905 N N . ARG A 1 113 ? 13.798 -10.028 -8.256 1.00 96.19 113 ARG A N 1
ATOM 906 C CA . ARG A 1 113 ? 13.984 -9.489 -6.896 1.00 96.19 113 ARG A CA 1
ATOM 907 C C . ARG A 1 113 ? 12.800 -8.636 -6.450 1.00 96.19 113 ARG A C 1
ATOM 909 O O . ARG A 1 113 ? 12.334 -8.807 -5.323 1.00 96.19 113 ARG A O 1
ATOM 916 N N . CYS A 1 114 ? 12.270 -7.788 -7.333 1.00 95.94 114 CYS A N 1
ATOM 917 C CA . CYS A 1 114 ? 11.065 -7.006 -7.052 1.00 95.94 114 CYS A CA 1
ATOM 918 C C . CYS A 1 114 ? 9.838 -7.912 -6.856 1.00 95.94 114 CYS A C 1
ATOM 920 O O . CYS A 1 114 ? 9.177 -7.846 -5.826 1.00 95.94 114 CYS A O 1
ATOM 922 N N . LEU A 1 115 ? 9.536 -8.798 -7.810 1.00 95.12 115 LEU A N 1
ATOM 923 C CA . LEU A 1 115 ? 8.317 -9.619 -7.777 1.00 95.12 115 LEU A CA 1
ATOM 924 C C . LEU A 1 115 ? 8.301 -10.612 -6.614 1.00 95.12 115 LEU A C 1
ATOM 926 O O . LEU A 1 115 ? 7.254 -10.849 -6.005 1.00 95.12 115 LEU A O 1
ATOM 930 N N . MET A 1 116 ? 9.465 -11.180 -6.304 1.00 94.88 116 MET A N 1
ATOM 931 C CA . MET A 1 116 ? 9.629 -12.143 -5.228 1.00 94.88 116 MET A CA 1
ATOM 932 C C . MET A 1 116 ? 9.914 -11.494 -3.879 1.00 94.88 116 MET A C 1
ATOM 934 O O . MET A 1 116 ? 9.914 -12.234 -2.907 1.00 94.88 116 MET A O 1
ATOM 938 N N . VAL A 1 117 ? 10.115 -10.175 -3.778 1.00 94.81 117 VAL A N 1
ATOM 939 C CA . VAL A 1 117 ? 10.444 -9.479 -2.519 1.00 94.81 117 VAL A CA 1
ATOM 940 C C . VAL A 1 117 ? 11.707 -10.076 -1.881 1.00 94.81 117 VAL A C 1
ATOM 942 O O . VAL A 1 117 ? 11.664 -10.736 -0.836 1.00 94.81 117 VAL A O 1
ATOM 945 N N . LEU A 1 118 ? 12.827 -9.932 -2.592 1.00 94.12 118 LEU A N 1
ATOM 946 C CA . LEU A 1 118 ? 14.144 -10.451 -2.210 1.00 94.12 118 LEU A CA 1
ATOM 947 C C . LEU A 1 118 ? 15.105 -9.314 -1.825 1.00 94.12 118 LEU A C 1
ATOM 949 O O . LEU A 1 118 ? 14.880 -8.169 -2.229 1.00 94.12 118 LEU A O 1
ATOM 953 N N . PRO A 1 119 ? 16.196 -9.625 -1.094 1.00 93.62 119 PRO A N 1
ATOM 954 C CA . PRO A 1 119 ? 17.297 -8.692 -0.875 1.00 93.62 119 PRO A CA 1
ATOM 955 C C . PRO A 1 119 ? 17.790 -8.062 -2.180 1.00 93.62 119 PRO A C 1
ATOM 957 O O . PRO A 1 119 ? 17.782 -8.702 -3.234 1.00 93.62 119 PRO A O 1
ATOM 960 N N . TRP A 1 120 ? 18.199 -6.799 -2.104 1.00 92.94 120 TRP A N 1
ATOM 961 C CA . TRP A 1 120 ? 18.540 -5.983 -3.274 1.00 92.94 120 TRP A CA 1
ATOM 962 C C . TRP A 1 120 ? 19.877 -5.245 -3.154 1.00 92.94 120 TRP A C 1
ATOM 964 O O . TRP A 1 120 ? 20.302 -4.616 -4.117 1.00 92.94 120 TRP A O 1
ATOM 974 N N . LEU A 1 121 ? 20.557 -5.313 -2.005 1.00 88.38 121 LEU A N 1
ATOM 975 C CA . LEU A 1 121 ? 21.819 -4.592 -1.778 1.00 88.38 121 LEU A CA 1
ATOM 976 C C . LEU A 1 121 ? 22.938 -5.014 -2.745 1.00 88.38 121 LEU A C 1
ATOM 978 O O . LEU A 1 121 ? 23.818 -4.215 -3.041 1.00 88.38 121 LEU A O 1
ATOM 982 N N . ASP A 1 122 ? 22.892 -6.254 -3.231 1.00 90.12 122 ASP A N 1
ATOM 983 C CA . ASP A 1 122 ? 23.820 -6.850 -4.197 1.00 90.12 122 ASP A CA 1
ATOM 984 C C . ASP A 1 122 ? 23.332 -6.748 -5.657 1.00 90.12 122 ASP A C 1
ATOM 986 O O . ASP A 1 122 ? 23.919 -7.353 -6.552 1.00 90.12 122 ASP A O 1
ATOM 990 N N . SER A 1 123 ? 22.235 -6.027 -5.912 1.00 94.25 123 SER A N 1
ATOM 991 C CA . SER A 1 123 ? 21.666 -5.871 -7.252 1.00 94.25 123 SER A CA 1
ATOM 992 C C . SER A 1 123 ? 22.584 -5.066 -8.173 1.00 94.25 123 SER A C 1
ATOM 994 O O . SER A 1 123 ? 23.066 -3.992 -7.816 1.00 94.25 123 SER A O 1
ATOM 996 N N . SER A 1 124 ? 22.720 -5.531 -9.419 1.00 91.19 124 SER A N 1
ATOM 997 C CA . SER A 1 124 ? 23.435 -4.802 -10.474 1.00 91.19 124 SER A CA 1
ATOM 998 C C . SER A 1 124 ? 22.767 -3.479 -10.868 1.00 91.19 124 SER A C 1
ATOM 1000 O O . SER A 1 124 ? 23.413 -2.600 -11.437 1.00 91.19 124 SER A O 1
ATOM 1002 N N . LEU A 1 125 ? 21.484 -3.303 -10.536 1.00 92.50 125 LEU A N 1
ATOM 1003 C CA . LEU A 1 125 ? 20.747 -2.066 -10.760 1.00 92.50 125 LEU A CA 1
ATOM 1004 C C . LEU A 1 125 ? 21.239 -0.929 -9.852 1.00 92.50 125 LEU A C 1
ATOM 1006 O O . LEU A 1 125 ? 21.173 0.243 -10.242 1.00 92.50 125 LEU A O 1
ATOM 1010 N N . VAL A 1 126 ? 21.737 -1.268 -8.658 1.00 92.50 126 VAL A N 1
ATOM 1011 C CA . VAL A 1 126 ? 22.330 -0.337 -7.690 1.00 92.50 126 VAL A CA 1
ATOM 1012 C C . VAL A 1 126 ? 23.821 -0.193 -8.011 1.00 92.50 126 VAL A C 1
ATOM 1014 O O . VAL A 1 126 ? 24.687 -0.714 -7.321 1.00 92.50 126 VAL A O 1
ATOM 1017 N N . ALA A 1 127 ? 24.115 0.463 -9.135 1.00 89.81 127 ALA A N 1
ATOM 1018 C CA . ALA A 1 127 ? 25.459 0.493 -9.719 1.00 89.81 127 ALA A CA 1
ATOM 1019 C C . ALA A 1 127 ? 26.280 1.730 -9.329 1.00 89.81 127 ALA A C 1
ATOM 1021 O O . ALA A 1 127 ? 27.504 1.725 -9.449 1.00 89.81 127 ALA A O 1
ATOM 1022 N N . THR A 1 128 ? 25.618 2.820 -8.937 1.00 89.50 128 THR A N 1
ATOM 1023 C CA . THR A 1 128 ? 26.265 4.111 -8.670 1.00 89.50 128 THR A CA 1
ATOM 1024 C C . THR A 1 128 ? 26.107 4.540 -7.215 1.00 89.50 128 THR A C 1
ATOM 1026 O O . THR A 1 128 ? 25.175 4.134 -6.525 1.00 89.50 128 THR A O 1
ATOM 1029 N N . GLU A 1 129 ? 26.982 5.438 -6.760 1.00 89.12 129 GLU A N 1
ATOM 1030 C CA . GLU A 1 129 ? 26.886 6.048 -5.426 1.00 89.12 129 GLU A CA 1
ATOM 1031 C C . GLU A 1 129 ? 25.557 6.800 -5.222 1.00 89.12 129 GLU A C 1
ATOM 1033 O O . GLU A 1 129 ? 25.023 6.874 -4.116 1.00 89.12 129 GLU A O 1
ATOM 1038 N N . ASP A 1 130 ? 24.987 7.352 -6.295 1.00 88.50 130 ASP A N 1
ATOM 1039 C CA . ASP A 1 130 ? 23.676 8.000 -6.247 1.00 88.50 130 ASP A CA 1
ATOM 1040 C C . ASP A 1 130 ? 22.544 6.977 -6.093 1.00 88.50 130 ASP A C 1
ATOM 1042 O O . ASP A 1 130 ? 21.601 7.230 -5.342 1.00 88.50 130 ASP A O 1
ATOM 1046 N N . ASP A 1 131 ? 22.659 5.801 -6.723 1.00 89.44 131 ASP A N 1
ATOM 1047 C CA . ASP A 1 131 ? 21.711 4.701 -6.519 1.00 89.44 131 ASP A CA 1
ATOM 1048 C C . ASP A 1 131 ? 21.768 4.201 -5.066 1.00 89.44 131 ASP A C 1
ATOM 1050 O O . ASP A 1 131 ? 20.723 4.067 -4.432 1.00 89.44 131 ASP A O 1
ATOM 1054 N N . HIS A 1 132 ? 22.967 3.996 -4.506 1.00 89.19 132 HIS A N 1
ATOM 1055 C CA . HIS A 1 132 ? 23.136 3.582 -3.105 1.00 89.19 132 HIS A CA 1
ATOM 1056 C C . HIS A 1 132 ? 22.553 4.598 -2.118 1.00 89.19 132 HIS A C 1
ATOM 1058 O O . HIS A 1 132 ? 21.943 4.219 -1.120 1.00 89.19 132 HIS A O 1
ATOM 1064 N N . ARG A 1 133 ? 22.698 5.898 -2.399 1.00 89.25 133 ARG A N 1
ATOM 1065 C CA . ARG A 1 133 ? 22.100 6.960 -1.575 1.00 89.25 133 ARG A CA 1
ATOM 1066 C C . ARG A 1 133 ? 20.581 7.041 -1.722 1.00 89.25 133 ARG A C 1
ATOM 1068 O O . ARG A 1 133 ? 19.896 7.425 -0.774 1.00 89.25 133 ARG A O 1
ATOM 1075 N N . PHE A 1 134 ? 20.050 6.711 -2.895 1.00 89.25 134 PHE A N 1
ATOM 1076 C CA . PHE A 1 134 ? 18.617 6.740 -3.174 1.00 89.25 134 PHE A CA 1
ATOM 1077 C C . PHE A 1 134 ? 17.875 5.528 -2.597 1.00 89.25 134 PHE A C 1
ATOM 1079 O O . PHE A 1 134 ? 16.794 5.681 -2.017 1.00 89.25 134 PHE A O 1
ATOM 1086 N N . VAL A 1 135 ? 18.430 4.327 -2.764 1.00 91.12 135 VAL A N 1
ATOM 1087 C CA . VAL A 1 135 ? 17.791 3.075 -2.362 1.00 91.12 135 VAL A CA 1
ATOM 1088 C C . VAL A 1 135 ? 18.080 2.790 -0.894 1.00 91.12 135 VAL A C 1
ATOM 1090 O O . VAL A 1 135 ? 19.099 2.214 -0.538 1.00 91.12 135 VAL A O 1
ATOM 1093 N N . THR A 1 136 ? 17.156 3.203 -0.029 1.00 90.88 136 THR A N 1
ATOM 1094 C CA . THR A 1 136 ? 17.234 2.995 1.428 1.00 90.88 136 THR A CA 1
ATOM 1095 C C . THR A 1 136 ? 16.225 1.973 1.955 1.00 90.88 136 THR A C 1
ATOM 1097 O O . THR A 1 136 ? 16.210 1.682 3.148 1.00 90.88 136 THR A O 1
ATOM 1100 N N . SER A 1 137 ? 15.372 1.442 1.080 1.00 93.06 137 SER A N 1
ATOM 1101 C CA . SER A 1 137 ? 14.365 0.426 1.387 1.00 93.06 137 SER A CA 1
ATOM 1102 C C . SER A 1 137 ? 13.957 -0.333 0.126 1.00 93.06 137 SER A C 1
ATOM 1104 O O . SER A 1 137 ? 14.198 0.121 -0.998 1.00 93.06 137 SER A O 1
ATOM 1106 N N . PHE A 1 138 ? 13.252 -1.446 0.306 1.00 94.56 138 PHE A N 1
ATOM 1107 C CA . PHE A 1 138 ? 12.694 -2.251 -0.774 1.00 94.56 138 PHE A CA 1
ATOM 1108 C C . PHE A 1 138 ? 11.720 -1.458 -1.662 1.00 94.56 138 PHE A C 1
ATOM 1110 O O . PHE A 1 138 ? 11.750 -1.590 -2.886 1.00 94.56 138 PHE A O 1
ATOM 1117 N N . GLU A 1 139 ? 10.896 -0.580 -1.080 1.00 93.44 139 GLU A N 1
ATOM 1118 C CA . GLU A 1 139 ? 10.064 0.365 -1.843 1.00 93.44 139 GLU A CA 1
ATOM 1119 C C . GLU A 1 139 ? 10.933 1.232 -2.765 1.00 93.44 139 GLU A C 1
ATOM 1121 O O . GLU A 1 139 ? 10.656 1.337 -3.963 1.00 93.44 139 GLU A O 1
ATOM 1126 N N . LYS A 1 140 ? 12.025 1.816 -2.246 1.00 92.56 140 LYS A N 1
ATOM 1127 C CA . LYS A 1 140 ? 12.947 2.624 -3.060 1.00 92.56 140 LYS A CA 1
ATOM 1128 C C . LYS A 1 140 ? 13.666 1.794 -4.117 1.00 92.56 140 LYS A C 1
ATOM 1130 O O . LYS A 1 140 ? 13.970 2.329 -5.180 1.00 92.56 140 LYS A O 1
ATOM 1135 N N . TYR A 1 141 ? 13.880 0.505 -3.875 1.00 95.56 141 TYR A N 1
ATOM 1136 C CA . TYR A 1 141 ? 14.460 -0.395 -4.864 1.00 95.56 141 TYR A CA 1
ATOM 1137 C C . TYR A 1 141 ? 13.490 -0.646 -6.026 1.00 95.56 141 TYR A C 1
ATOM 1139 O O . TYR A 1 141 ? 13.847 -0.423 -7.183 1.00 95.56 141 TYR A O 1
ATOM 1147 N N . CYS A 1 142 ? 12.227 -0.978 -5.733 1.00 95.25 142 CYS A N 1
ATOM 1148 C CA . CYS A 1 142 ? 11.172 -1.067 -6.751 1.00 95.25 142 CYS A CA 1
ATOM 1149 C C . CYS A 1 142 ? 11.029 0.258 -7.515 1.00 95.25 142 CYS A C 1
ATOM 1151 O O . CYS A 1 142 ? 10.878 0.286 -8.740 1.00 95.25 142 CYS A O 1
ATOM 1153 N N . LYS A 1 143 ? 11.140 1.381 -6.795 1.00 92.25 143 LYS A N 1
ATOM 1154 C CA . LYS A 1 143 ? 11.137 2.718 -7.382 1.00 92.25 143 LYS A CA 1
ATOM 1155 C C . LYS A 1 143 ? 12.301 2.909 -8.346 1.00 92.25 143 LYS A C 1
ATOM 1157 O O . LYS A 1 143 ? 12.058 3.431 -9.427 1.00 92.25 143 LYS A O 1
ATOM 1162 N N . LEU A 1 144 ? 13.515 2.482 -7.992 1.00 92.38 144 LEU A N 1
ATOM 1163 C CA . LEU A 1 144 ? 14.697 2.557 -8.852 1.00 92.38 144 LEU A CA 1
ATOM 1164 C C . LEU A 1 144 ? 14.536 1.706 -10.116 1.00 92.38 144 LEU A C 1
ATOM 1166 O O . LEU A 1 144 ? 14.860 2.172 -11.209 1.00 92.38 144 LEU A O 1
ATOM 1170 N N . PHE A 1 145 ? 13.980 0.500 -9.993 1.00 93.38 145 PHE A N 1
ATOM 1171 C CA . PHE A 1 145 ? 13.688 -0.363 -11.140 1.00 93.38 145 PHE A CA 1
ATOM 1172 C C . PHE A 1 145 ? 12.795 0.356 -12.152 1.00 93.38 145 PHE A C 1
ATOM 1174 O O . PHE A 1 145 ? 13.126 0.454 -13.334 1.00 93.38 145 PHE A O 1
ATOM 1181 N N . LEU A 1 146 ? 11.717 0.975 -11.673 1.00 89.12 146 LEU A N 1
ATOM 1182 C CA . LEU A 1 146 ? 10.820 1.775 -12.506 1.00 89.12 146 LEU A CA 1
ATOM 1183 C C . LEU A 1 146 ? 11.452 3.060 -13.067 1.00 89.12 146 LEU A C 1
ATOM 1185 O O . LEU A 1 146 ? 10.846 3.703 -13.917 1.00 89.12 146 LEU A O 1
ATOM 1189 N N . LEU A 1 147 ? 12.636 3.466 -12.607 1.00 86.38 147 LEU A N 1
ATOM 1190 C CA . LEU A 1 147 ? 13.378 4.598 -13.168 1.00 86.38 147 LEU A CA 1
ATOM 1191 C C . LEU A 1 147 ? 14.384 4.173 -14.237 1.00 86.38 147 LEU A C 1
ATOM 1193 O O . LEU A 1 147 ? 14.624 4.931 -15.178 1.00 86.38 147 LEU A O 1
ATOM 1197 N N . LYS A 1 148 ? 14.988 2.991 -14.088 1.00 86.12 148 LYS A N 1
ATOM 1198 C CA . LYS A 1 148 ? 16.158 2.575 -14.875 1.00 86.12 148 LYS A CA 1
ATOM 1199 C C . LYS A 1 148 ? 15.883 1.419 -15.831 1.00 86.12 148 LYS A C 1
ATOM 1201 O O . LYS A 1 148 ? 16.421 1.439 -16.931 1.00 86.12 148 LYS A O 1
ATOM 1206 N N . ALA A 1 149 ? 15.064 0.451 -15.427 1.00 87.88 149 ALA A N 1
ATOM 1207 C CA . ALA A 1 149 ? 14.952 -0.847 -16.096 1.00 87.88 149 ALA A CA 1
ATOM 1208 C C . ALA A 1 149 ? 13.671 -1.026 -16.927 1.00 87.88 149 ALA A C 1
ATOM 1210 O O . ALA A 1 149 ? 13.599 -1.931 -17.750 1.00 87.88 149 ALA A O 1
ATOM 1211 N N . VAL A 1 150 ? 12.657 -0.175 -16.744 1.00 84.25 150 VAL A N 1
ATOM 1212 C CA . VAL A 1 150 ? 11.434 -0.227 -17.565 1.00 84.25 150 VAL A CA 1
ATOM 1213 C C . VAL A 1 150 ? 11.556 0.615 -18.838 1.00 84.25 150 VAL A C 1
ATOM 1215 O O . VAL A 1 150 ? 12.310 1.596 -18.849 1.00 84.25 150 VAL A O 1
ATOM 1218 N N . PRO A 1 151 ? 10.776 0.297 -19.892 1.00 80.50 151 PRO A N 1
ATOM 1219 C CA . PRO A 1 151 ? 10.664 1.150 -21.069 1.00 80.50 151 PRO A CA 1
ATOM 1220 C C . PRO A 1 151 ? 10.343 2.597 -20.694 1.00 80.50 151 PRO A C 1
ATOM 1222 O O . PRO A 1 151 ? 9.581 2.851 -19.758 1.00 80.50 151 PRO A O 1
ATOM 1225 N N . ASP A 1 152 ? 10.873 3.553 -21.458 1.00 76.69 152 ASP A N 1
ATOM 1226 C CA . ASP A 1 152 ? 10.743 4.983 -21.156 1.00 76.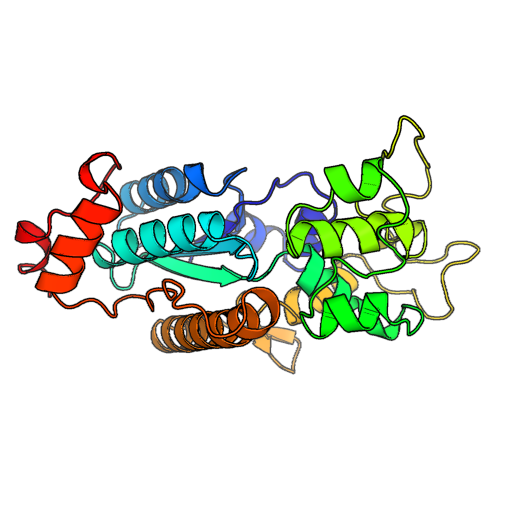69 152 ASP A CA 1
ATOM 1227 C C . ASP A 1 152 ? 9.292 5.423 -20.919 1.00 76.69 152 ASP A C 1
ATOM 1229 O O . ASP A 1 152 ? 9.022 6.203 -20.008 1.00 76.69 152 ASP A O 1
ATOM 1233 N N . CYS A 1 153 ? 8.335 4.873 -21.668 1.00 75.19 153 CYS A N 1
ATOM 1234 C CA . CYS A 1 153 ? 6.922 5.216 -21.523 1.00 75.19 153 CYS A CA 1
ATOM 1235 C C . CYS A 1 153 ? 6.307 4.809 -20.168 1.00 75.19 153 CYS A C 1
ATOM 1237 O O . CYS A 1 153 ? 5.302 5.409 -19.777 1.00 75.19 153 CYS A O 1
ATOM 1239 N N . MET A 1 154 ? 6.896 3.832 -19.460 1.00 80.81 154 MET A N 1
ATOM 1240 C CA . MET A 1 154 ? 6.435 3.281 -18.175 1.00 80.81 154 MET A CA 1
ATOM 1241 C C . MET A 1 154 ? 7.129 3.891 -16.949 1.00 80.81 154 MET A C 1
ATOM 1243 O O . MET A 1 154 ? 6.750 3.585 -15.817 1.00 80.81 154 MET A O 1
ATOM 1247 N N . LYS A 1 155 ? 8.136 4.751 -17.129 1.00 80.06 155 LYS A N 1
ATOM 1248 C CA . LYS A 1 155 ? 8.844 5.367 -15.997 1.00 80.06 155 LYS A CA 1
ATOM 1249 C C . LYS A 1 155 ? 7.910 6.306 -15.216 1.00 80.06 155 LYS A C 1
ATOM 1251 O O . LYS A 1 155 ? 7.189 7.112 -15.806 1.00 80.06 155 LYS A O 1
ATOM 1256 N N . HIS A 1 156 ? 7.907 6.208 -13.879 1.00 68.69 156 HIS A N 1
ATOM 1257 C CA . HIS A 1 156 ? 6.922 6.893 -13.009 1.00 68.69 156 HIS A CA 1
ATOM 1258 C C . HIS A 1 156 ? 7.260 8.352 -12.654 1.00 68.69 156 HIS A C 1
ATOM 1260 O O . HIS A 1 156 ? 6.431 9.039 -12.051 1.00 68.69 156 HIS A O 1
ATOM 1266 N N . THR A 1 157 ? 8.441 8.852 -13.033 1.00 64.81 157 THR A N 1
ATOM 1267 C CA . THR A 1 157 ? 8.836 10.255 -12.831 1.00 64.81 157 THR A CA 1
ATOM 1268 C C . THR A 1 157 ? 9.105 10.946 -14.156 1.00 64.81 157 THR A C 1
ATOM 1270 O O . THR A 1 157 ? 9.707 10.383 -15.065 1.00 64.81 157 THR A O 1
ATOM 1273 N N . ARG A 1 158 ? 8.718 12.221 -14.234 1.00 55.84 158 ARG A N 1
ATOM 1274 C CA . ARG A 1 158 ? 8.980 13.077 -15.398 1.00 55.84 158 ARG A CA 1
ATOM 1275 C C . ARG A 1 158 ? 10.402 13.662 -15.409 1.00 55.84 158 ARG A C 1
ATOM 1277 O O . ARG A 1 158 ? 10.788 14.289 -16.394 1.00 55.84 158 ARG A O 1
ATOM 1284 N N . ARG A 1 159 ? 11.162 13.517 -14.314 1.00 51.56 159 ARG A N 1
ATOM 1285 C CA . ARG A 1 159 ? 12.524 14.054 -14.158 1.00 51.56 159 ARG A CA 1
ATOM 1286 C C . ARG A 1 159 ? 13.396 13.133 -13.305 1.00 51.56 159 ARG A C 1
ATOM 1288 O O . ARG A 1 159 ? 13.020 12.798 -12.184 1.00 51.56 159 ARG A O 1
ATOM 1295 N N . VAL A 1 160 ? 14.591 12.825 -13.805 1.00 50.47 160 VAL A N 1
ATOM 1296 C CA . VAL A 1 160 ? 15.725 12.293 -13.032 1.00 50.47 160 VAL A CA 1
ATOM 1297 C C . VAL A 1 160 ? 16.949 13.121 -13.419 1.00 50.47 160 VAL A C 1
ATOM 1299 O O . VAL A 1 160 ? 17.186 13.335 -14.606 1.00 50.47 160 VAL A O 1
ATOM 1302 N N . GLY A 1 161 ? 17.681 13.666 -12.442 1.00 50.44 161 GLY A N 1
ATOM 1303 C CA . GLY A 1 161 ? 18.930 14.398 -12.705 1.00 50.44 161 GLY A CA 1
ATOM 1304 C C . GLY A 1 161 ? 18.807 15.632 -13.615 1.00 50.44 161 GLY A C 1
ATOM 1305 O O . GLY A 1 161 ? 19.756 15.969 -14.308 1.00 50.44 161 GLY A O 1
ATOM 1306 N N . GLY A 1 162 ? 17.644 16.295 -13.663 1.00 43.06 162 GLY A N 1
ATOM 1307 C CA . GLY A 1 162 ? 17.441 17.509 -14.472 1.00 43.06 162 GLY A CA 1
ATOM 1308 C C . GLY A 1 162 ? 17.069 17.280 -15.944 1.00 43.06 162 GLY A C 1
ATOM 1309 O O . GLY A 1 162 ? 16.697 18.239 -16.616 1.00 43.06 162 GLY A O 1
ATOM 1310 N N . PHE A 1 163 ? 17.063 16.037 -16.433 1.00 41.12 163 PHE A N 1
ATOM 1311 C CA . PHE A 1 163 ? 16.601 15.716 -17.785 1.00 41.12 163 PHE A CA 1
ATOM 1312 C C . PHE A 1 163 ? 15.083 15.486 -17.798 1.00 41.12 163 PHE A C 1
ATOM 1314 O O . PHE A 1 163 ? 14.560 14.606 -17.109 1.00 41.12 163 PHE A O 1
ATOM 1321 N N . ALA A 1 164 ? 14.366 16.296 -18.578 1.00 46.22 164 ALA A N 1
ATOM 1322 C CA . ALA A 1 164 ? 12.957 16.084 -18.889 1.00 46.22 164 ALA A CA 1
ATOM 1323 C C . ALA A 1 164 ? 12.865 15.216 -20.150 1.00 46.22 164 ALA A C 1
ATOM 1325 O O . ALA A 1 164 ? 13.245 15.666 -21.227 1.00 46.22 164 ALA A O 1
ATOM 1326 N N . ASN A 1 165 ? 12.368 13.986 -20.034 1.00 48.03 165 ASN A N 1
ATOM 1327 C CA . ASN A 1 165 ? 12.009 13.195 -21.210 1.00 48.03 165 ASN A CA 1
ATOM 1328 C C . ASN A 1 165 ? 10.514 13.412 -21.473 1.00 48.03 165 ASN A C 1
ATOM 1330 O O . ASN A 1 165 ? 9.674 13.128 -20.616 1.00 48.03 165 ASN A O 1
ATOM 1334 N N . GLY A 1 166 ? 10.180 13.936 -22.651 1.00 49.38 166 GLY A N 1
ATOM 1335 C CA . GLY A 1 166 ? 8.795 14.152 -23.078 1.00 49.38 166 GLY A CA 1
ATOM 1336 C C . GLY A 1 166 ? 8.017 12.857 -23.339 1.00 49.38 166 GLY A C 1
ATOM 1337 O O . GLY A 1 166 ? 6.834 12.930 -23.661 1.00 49.38 166 GLY A O 1
ATOM 1338 N N . LEU A 1 167 ? 8.666 11.691 -23.218 1.00 52.47 167 LEU A N 1
ATOM 1339 C CA . LEU A 1 167 ? 8.052 10.373 -23.380 1.00 52.47 167 LEU A CA 1
ATOM 1340 C C . LEU A 1 167 ? 7.531 9.756 -22.064 1.00 52.47 167 LEU A C 1
ATOM 1342 O O . LEU A 1 167 ? 6.823 8.747 -22.095 1.00 52.47 167 LEU A O 1
ATOM 1346 N N . TYR A 1 168 ? 7.837 10.362 -20.910 1.00 59.50 168 TYR A N 1
ATOM 1347 C CA . TYR A 1 168 ? 7.350 9.922 -19.600 1.00 59.50 168 TYR A CA 1
ATOM 1348 C C . TYR A 1 168 ? 5.849 10.211 -19.440 1.00 59.50 168 TYR A C 1
ATOM 1350 O O . TYR A 1 168 ? 5.406 11.343 -19.631 1.00 59.50 168 TYR A O 1
ATOM 1358 N N . GLY A 1 169 ? 5.060 9.209 -19.039 1.00 56.75 169 GLY A N 1
ATOM 1359 C CA . GLY A 1 169 ? 3.619 9.363 -18.795 1.00 56.75 169 GLY A CA 1
ATOM 1360 C C . GLY A 1 169 ? 2.713 8.777 -19.879 1.00 56.75 169 GLY A C 1
ATOM 1361 O O . GLY A 1 169 ? 1.530 8.585 -19.618 1.00 56.75 169 GLY A O 1
ATOM 1362 N N . TYR A 1 170 ? 3.236 8.417 -21.057 1.00 67.00 170 TYR A N 1
ATOM 1363 C CA . TYR A 1 170 ? 2.395 7.861 -22.125 1.00 67.00 170 TYR A CA 1
ATOM 1364 C C . TYR A 1 170 ? 1.767 6.525 -21.770 1.00 67.00 170 TYR A C 1
ATOM 1366 O O . TYR A 1 170 ? 0.607 6.307 -22.113 1.00 67.00 170 TYR A O 1
ATOM 1374 N N . TYR A 1 171 ? 2.485 5.655 -21.057 1.00 78.44 171 TYR A N 1
ATOM 1375 C CA . TYR A 1 171 ? 1.890 4.399 -20.622 1.00 78.44 171 TYR A CA 1
ATOM 1376 C C . TYR A 1 171 ? 0.664 4.649 -19.735 1.00 78.44 171 TYR A C 1
ATOM 1378 O O . TYR A 1 171 ? -0.362 4.003 -19.919 1.00 78.44 171 TYR A O 1
ATOM 1386 N N . PHE A 1 172 ? 0.758 5.613 -18.820 1.00 79.19 172 PHE A N 1
ATOM 1387 C CA . PHE A 1 172 ? -0.278 5.909 -17.834 1.00 79.19 172 PHE A CA 1
ATOM 1388 C C . PHE A 1 172 ? -1.445 6.720 -18.414 1.00 79.19 172 PHE A C 1
ATOM 1390 O O . PHE A 1 172 ? -2.586 6.516 -18.019 1.00 79.19 172 PHE A O 1
ATOM 1397 N N . GLU A 1 173 ? -1.168 7.638 -19.344 1.00 75.94 173 GLU A N 1
ATOM 1398 C CA . GLU A 1 173 ? -2.127 8.654 -19.801 1.00 75.94 173 GLU A CA 1
ATOM 1399 C C . GLU A 1 173 ? -2.696 8.377 -21.206 1.00 75.94 173 GLU A C 1
ATOM 1401 O O . GLU A 1 173 ? -3.686 8.996 -21.593 1.00 75.94 173 GLU A O 1
ATOM 1406 N N . ARG A 1 174 ? -2.104 7.462 -21.990 1.00 74.75 174 ARG A N 1
ATOM 1407 C CA . ARG A 1 174 ? -2.521 7.179 -23.374 1.00 74.75 174 ARG A CA 1
ATOM 1408 C C . ARG A 1 174 ? -2.719 5.689 -23.646 1.00 74.75 174 ARG A C 1
ATOM 1410 O O . ARG A 1 174 ? -2.120 4.822 -23.014 1.00 74.75 174 ARG A O 1
ATOM 1417 N N . THR A 1 175 ? -3.532 5.393 -24.653 1.00 69.19 175 THR A N 1
ATOM 1418 C CA . THR A 1 175 ? -3.576 4.088 -25.328 1.00 69.19 175 THR A CA 1
ATOM 1419 C C . THR A 1 175 ? -2.238 3.891 -26.062 1.00 69.19 175 THR A C 1
ATOM 1421 O O . THR A 1 175 ? -1.882 4.768 -26.850 1.00 69.19 175 THR A O 1
ATOM 1424 N N . CYS A 1 176 ? -1.432 2.849 -25.780 1.00 63.56 176 CYS A N 1
ATOM 1425 C CA . CYS A 1 176 ? -0.066 2.807 -26.347 1.00 63.56 176 CYS A CA 1
ATOM 1426 C C . CYS A 1 176 ? -0.099 2.412 -27.833 1.00 63.56 176 CYS A C 1
ATOM 1428 O O . CYS A 1 176 ? -0.289 1.258 -28.208 1.00 63.56 176 CYS A O 1
ATOM 1430 N N . ALA A 1 177 ? 0.186 3.397 -28.674 1.00 52.12 177 ALA A N 1
ATOM 1431 C CA . ALA A 1 177 ? 0.952 3.229 -29.896 1.00 52.12 177 ALA A CA 1
ATOM 1432 C C . ALA A 1 177 ? 2.115 4.223 -29.783 1.00 52.12 177 ALA A C 1
ATOM 1434 O O . ALA A 1 177 ? 1.957 5.412 -30.052 1.00 52.12 177 ALA A O 1
ATOM 1435 N N . CYS A 1 178 ? 3.252 3.766 -29.264 1.00 52.84 178 CYS A N 1
ATOM 1436 C CA . CYS A 1 178 ? 4.495 4.533 -29.299 1.00 52.84 178 CYS A CA 1
ATOM 1437 C C . CYS A 1 178 ? 5.482 3.767 -30.173 1.00 52.84 178 CYS A C 1
ATOM 1439 O O . CYS A 1 178 ? 5.544 2.540 -30.073 1.00 52.84 178 CYS A O 1
ATOM 1441 N N . ASP A 1 179 ? 6.269 4.475 -30.980 1.00 43.88 179 ASP A N 1
ATOM 1442 C CA . ASP A 1 179 ? 7.419 3.885 -31.661 1.00 43.88 179 ASP A CA 1
ATOM 1443 C C . ASP A 1 179 ? 8.370 3.319 -30.595 1.00 43.88 179 ASP A C 1
ATOM 1445 O O . ASP A 1 179 ? 8.900 4.056 -29.763 1.00 43.88 179 ASP A O 1
ATOM 1449 N N . GLY A 1 180 ? 8.499 1.990 -30.551 1.00 51.12 180 GLY A N 1
ATOM 1450 C CA . GLY A 1 180 ? 9.258 1.268 -29.523 1.00 51.12 180 GLY A CA 1
ATOM 1451 C C . GLY A 1 180 ? 8.462 0.800 -28.292 1.00 51.12 180 GLY A C 1
ATOM 1452 O O . GLY A 1 180 ? 9.052 0.187 -27.405 1.00 51.12 180 GLY A O 1
ATOM 1453 N N . CYS A 1 181 ? 7.140 1.025 -28.213 1.00 50.03 181 CYS A N 1
ATOM 1454 C CA . CYS A 1 181 ? 6.290 0.285 -27.264 1.00 50.03 181 CYS A CA 1
ATOM 1455 C C . CYS A 1 181 ? 6.305 -1.191 -27.715 1.00 50.03 181 CYS A C 1
ATOM 1457 O O . CYS A 1 181 ? 6.053 -1.474 -28.889 1.00 50.03 181 CYS A O 1
ATOM 1459 N N . TRP A 1 182 ? 6.637 -2.122 -26.812 1.00 51.69 182 TRP A N 1
ATOM 1460 C CA . TRP A 1 182 ? 6.611 -3.562 -27.095 1.00 51.69 182 TRP A CA 1
ATOM 1461 C C . TRP A 1 182 ? 5.258 -3.951 -27.715 1.00 51.69 182 TRP A C 1
ATOM 1463 O O . TRP A 1 182 ? 4.216 -3.392 -27.352 1.00 51.69 182 TRP A O 1
ATOM 1473 N N . ALA A 1 183 ? 5.274 -4.885 -28.670 1.00 46.88 183 ALA A N 1
ATOM 1474 C CA . ALA A 1 183 ? 4.063 -5.376 -29.319 1.00 46.88 183 ALA A CA 1
ATOM 1475 C C . ALA A 1 183 ? 3.020 -5.795 -28.260 1.00 46.88 183 ALA A C 1
ATOM 1477 O O . ALA A 1 183 ? 3.319 -6.613 -27.396 1.00 46.88 183 ALA A O 1
ATOM 1478 N N . GLY A 1 184 ? 1.810 -5.223 -28.322 1.00 52.19 184 GLY A N 1
ATOM 1479 C CA . GLY A 1 184 ? 0.682 -5.592 -27.449 1.00 52.19 184 GLY A CA 1
ATOM 1480 C C . GLY A 1 184 ? 0.139 -4.501 -26.518 1.00 52.19 184 GLY A C 1
ATOM 1481 O O . GLY A 1 184 ? -0.811 -4.752 -25.789 1.00 52.19 184 GLY A O 1
ATOM 1482 N N . CYS A 1 185 ? 0.678 -3.281 -26.536 1.00 58.88 185 CYS A N 1
ATOM 1483 C CA . CYS A 1 185 ? 0.312 -2.254 -25.556 1.00 58.88 185 CYS A CA 1
ATOM 1484 C C . CYS A 1 185 ? -0.899 -1.373 -25.971 1.00 58.88 185 CYS A C 1
ATOM 1486 O O . CYS A 1 185 ? -0.883 -0.162 -25.812 1.00 58.88 185 CYS A O 1
ATOM 1488 N N . THR A 1 186 ? -1.993 -1.943 -26.484 1.00 64.06 186 THR A N 1
ATOM 1489 C CA . THR A 1 186 ? -3.148 -1.175 -27.018 1.00 64.06 186 THR A CA 1
ATOM 1490 C C . THR A 1 186 ? -4.200 -0.766 -25.980 1.00 64.06 186 THR A C 1
ATOM 1492 O O . THR A 1 186 ? -5.280 -0.304 -26.342 1.00 64.06 186 THR A O 1
ATOM 1495 N N . ASP A 1 187 ? -3.912 -0.931 -24.691 1.00 75.75 187 ASP A N 1
ATOM 1496 C CA . ASP A 1 187 ? -4.906 -0.772 -23.630 1.00 75.75 187 ASP A CA 1
ATOM 1497 C C . ASP A 1 187 ? -5.135 0.692 -23.234 1.00 75.75 187 ASP A C 1
ATOM 1499 O O . ASP A 1 187 ? -4.200 1.496 -23.141 1.00 75.75 187 ASP A O 1
ATOM 1503 N N . SER A 1 188 ? -6.397 1.041 -22.963 1.00 85.06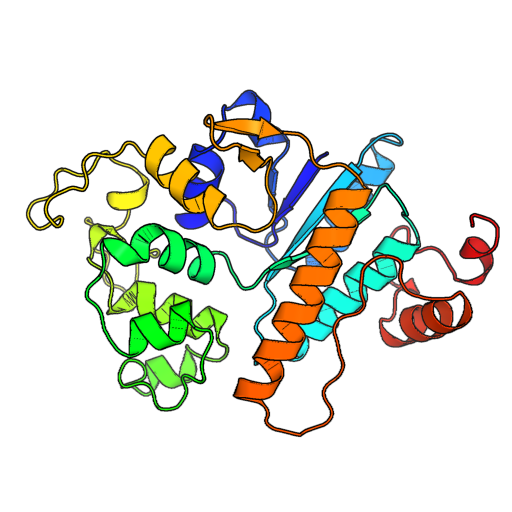 188 SER A N 1
ATOM 1504 C CA . SER A 1 188 ? -6.773 2.361 -22.444 1.00 85.06 188 SER A CA 1
ATOM 1505 C C . SER A 1 188 ? -6.221 2.583 -21.025 1.00 85.06 188 SER A C 1
ATOM 1507 O O . SER A 1 188 ? -6.005 1.606 -20.302 1.00 85.06 188 SER A O 1
ATOM 1509 N N . PRO A 1 189 ? -6.046 3.843 -20.570 1.00 86.56 189 PRO A N 1
ATOM 1510 C CA . PRO A 1 189 ? -5.660 4.140 -19.186 1.00 86.56 189 PRO A CA 1
ATOM 1511 C C . PRO A 1 189 ? -6.513 3.399 -18.155 1.00 86.56 189 PRO A C 1
ATOM 1513 O O . PRO A 1 189 ? -5.971 2.779 -17.248 1.00 86.56 189 PRO A O 1
ATOM 1516 N N . LYS A 1 190 ? -7.834 3.353 -18.373 1.00 88.19 190 LYS A N 1
ATOM 1517 C CA . LYS A 1 190 ? -8.771 2.597 -17.536 1.00 88.19 190 LYS A CA 1
ATOM 1518 C C . LYS A 1 190 ? -8.426 1.108 -17.464 1.00 88.19 190 LYS A C 1
ATOM 1520 O O . LYS A 1 190 ? -8.345 0.566 -16.372 1.00 88.19 190 LYS A O 1
ATOM 1525 N N . THR A 1 191 ? -8.171 0.459 -18.600 1.00 86.50 191 THR A N 1
ATOM 1526 C CA . THR A 1 191 ? -7.832 -0.978 -18.652 1.00 86.50 191 THR A CA 1
ATOM 1527 C C . THR A 1 191 ? -6.524 -1.268 -17.911 1.00 86.50 191 THR A C 1
ATOM 1529 O O . THR A 1 191 ? -6.434 -2.213 -17.128 1.00 86.50 191 THR A O 1
ATOM 1532 N N . LYS A 1 192 ? -5.519 -0.403 -18.088 1.00 87.88 192 LYS A N 1
ATOM 1533 C CA . LYS A 1 192 ? -4.245 -0.483 -17.360 1.00 87.88 192 LYS A CA 1
ATOM 1534 C C . LYS A 1 192 ? -4.438 -0.261 -15.860 1.00 87.88 192 LYS A C 1
ATOM 1536 O O . LYS A 1 192 ? -3.861 -0.989 -15.057 1.00 87.88 192 LYS A O 1
ATOM 1541 N N . GLY A 1 193 ? -5.272 0.709 -15.484 1.00 89.44 193 GLY A N 1
ATOM 1542 C CA . GLY A 1 193 ? -5.667 0.978 -14.105 1.00 89.44 193 GLY A CA 1
ATOM 1543 C C . GLY A 1 193 ? -6.360 -0.221 -13.466 1.00 89.44 193 GLY A C 1
ATOM 1544 O O . GLY A 1 193 ? -5.986 -0.635 -12.375 1.00 89.44 193 GLY A O 1
ATOM 1545 N N . GLU A 1 194 ? -7.311 -0.844 -14.160 1.00 87.44 194 GLU A N 1
ATOM 1546 C CA . GLU A 1 194 ? -7.982 -2.063 -13.699 1.00 87.44 194 GLU A CA 1
ATOM 1547 C C . GLU A 1 194 ? -6.986 -3.219 -13.520 1.00 87.44 194 GLU A C 1
ATOM 1549 O O . GLU A 1 194 ? -7.021 -3.910 -12.501 1.00 87.44 194 GLU A O 1
ATOM 1554 N N . GLY A 1 195 ? -6.046 -3.400 -14.455 1.00 86.44 195 GLY A N 1
ATOM 1555 C CA . GLY A 1 195 ? -4.953 -4.370 -14.327 1.00 86.44 195 GLY A CA 1
ATOM 1556 C C . GLY A 1 195 ? -4.053 -4.109 -13.112 1.00 86.44 195 GLY A C 1
ATOM 1557 O O . GLY A 1 195 ? -3.701 -5.043 -12.389 1.00 86.44 195 GLY A O 1
ATOM 1558 N N . PHE A 1 196 ? -3.736 -2.841 -12.848 1.00 89.19 196 PHE A N 1
ATOM 1559 C CA . PHE A 1 196 ? -2.948 -2.398 -11.698 1.00 89.19 196 PHE A CA 1
ATOM 1560 C C . PHE A 1 196 ? -3.671 -2.628 -10.363 1.00 89.19 196 PHE A C 1
ATOM 1562 O O . PHE A 1 196 ? -3.107 -3.193 -9.420 1.00 89.19 196 PHE A O 1
ATOM 1569 N N . VAL A 1 197 ? -4.948 -2.260 -10.290 1.00 87.19 197 VAL A N 1
ATOM 1570 C CA . VAL A 1 197 ? -5.790 -2.438 -9.102 1.00 87.19 197 VAL A CA 1
ATOM 1571 C C . VAL A 1 197 ? -6.006 -3.913 -8.780 1.00 87.19 197 VAL A C 1
ATOM 1573 O O . VAL A 1 197 ? -5.980 -4.276 -7.609 1.00 87.19 197 VAL A O 1
ATOM 1576 N N . ARG A 1 198 ? -6.128 -4.794 -9.784 1.00 85.00 198 ARG A N 1
ATOM 1577 C CA . ARG A 1 198 ? -6.250 -6.250 -9.563 1.00 85.00 198 ARG A CA 1
ATOM 1578 C C . ARG A 1 198 ? -5.063 -6.860 -8.816 1.00 85.00 198 ARG A C 1
ATOM 1580 O O . ARG A 1 198 ? -5.205 -7.935 -8.241 1.00 85.00 198 ARG A O 1
ATOM 1587 N N . GLN A 1 199 ? -3.899 -6.210 -8.835 1.00 85.31 199 GLN A N 1
ATOM 1588 C CA . GLN A 1 199 ? -2.738 -6.670 -8.071 1.00 85.31 199 GLN A CA 1
ATOM 1589 C C . GLN A 1 199 ? -2.760 -6.215 -6.613 1.00 85.31 199 GLN A C 1
ATOM 1591 O O . GLN A 1 199 ? -2.082 -6.833 -5.788 1.00 85.31 199 GLN A O 1
ATOM 1596 N N . HIS A 1 200 ? -3.516 -5.163 -6.291 1.00 79.94 200 HIS A N 1
ATOM 1597 C CA . HIS A 1 200 ? -3.649 -4.691 -4.923 1.00 79.94 200 HIS A CA 1
ATOM 1598 C C . HIS A 1 200 ? -4.485 -5.675 -4.104 1.00 79.94 200 HIS A C 1
ATOM 1600 O O . HIS A 1 200 ? -5.509 -6.167 -4.574 1.00 79.94 200 HIS A O 1
ATOM 1606 N N . PRO A 1 201 ? -4.101 -5.938 -2.846 1.00 64.88 201 PRO A N 1
ATOM 1607 C CA . PRO A 1 201 ? -4.808 -6.898 -2.011 1.00 64.88 201 PRO A CA 1
ATOM 1608 C C . PRO A 1 201 ? -6.219 -6.433 -1.622 1.00 64.88 201 PRO A C 1
ATOM 1610 O O . PRO A 1 201 ? -7.024 -7.269 -1.224 1.00 64.88 201 PRO A O 1
ATOM 1613 N N . LEU A 1 202 ? -6.527 -5.130 -1.716 1.00 61.69 202 LEU A N 1
ATOM 1614 C CA . LEU A 1 202 ? -7.742 -4.513 -1.173 1.00 61.69 202 LEU A CA 1
ATOM 1615 C C . LEU A 1 202 ? -8.127 -3.225 -1.916 1.00 61.69 202 LEU A C 1
ATOM 1617 O O . LEU A 1 202 ? -7.721 -2.139 -1.521 1.00 61.69 202 LEU A O 1
ATOM 1621 N N . PHE A 1 203 ? -8.969 -3.311 -2.933 1.00 62.50 203 PHE A N 1
ATOM 1622 C CA . PHE A 1 203 ? -9.854 -2.218 -3.367 1.00 62.50 203 PHE A CA 1
ATOM 1623 C C . PHE A 1 203 ? -10.946 -2.833 -4.235 1.00 62.50 203 PHE A C 1
ATOM 1625 O O . PHE A 1 203 ? -10.605 -3.820 -4.887 1.00 62.50 203 PHE A O 1
ATOM 1632 N N . PRO A 1 204 ? -12.213 -2.339 -4.186 1.00 55.12 204 PRO A N 1
ATOM 1633 C CA . PRO A 1 204 ? -13.420 -3.145 -4.351 1.00 55.12 204 PRO A CA 1
ATOM 1634 C C . PRO A 1 204 ? -13.177 -4.156 -5.446 1.00 55.12 204 PRO A C 1
ATOM 1636 O O . PRO A 1 204 ? -12.978 -3.775 -6.602 1.00 55.12 204 PRO A O 1
ATOM 1639 N N . VAL A 1 205 ? -13.040 -5.406 -4.999 1.00 53.28 205 VAL A N 1
ATOM 1640 C CA . VAL A 1 205 ? -12.493 -6.488 -5.803 1.00 53.28 205 VAL A CA 1
ATOM 1641 C C . VAL A 1 205 ? -13.290 -6.463 -7.085 1.00 53.28 205 VAL A C 1
ATOM 1643 O O . VAL A 1 205 ? -14.507 -6.650 -7.036 1.00 53.28 205 VAL A O 1
ATOM 1646 N N . LEU A 1 206 ? -12.609 -6.142 -8.187 1.00 53.69 206 LEU A N 1
A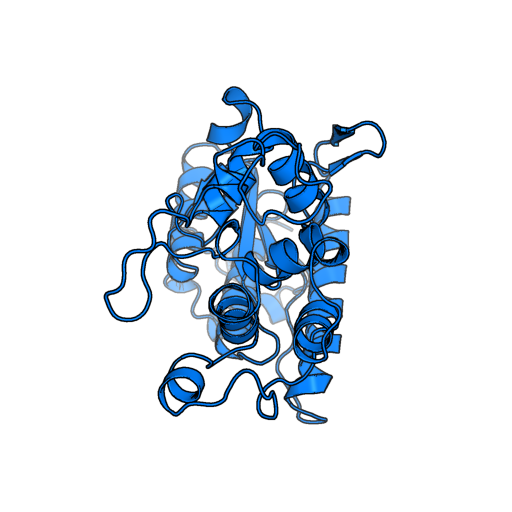TOM 1647 C CA . LEU A 1 206 ? -13.101 -6.506 -9.496 1.00 53.69 206 LEU A CA 1
ATOM 1648 C C . LEU A 1 206 ? -13.130 -8.022 -9.430 1.00 53.69 206 LEU A C 1
ATOM 1650 O O . LEU A 1 206 ? -12.076 -8.665 -9.385 1.00 53.69 206 LEU A O 1
ATOM 1654 N N . ASP A 1 207 ? -14.319 -8.586 -9.278 1.00 56.59 207 ASP A N 1
ATOM 1655 C CA . ASP A 1 207 ? -14.465 -10.024 -9.315 1.00 56.59 207 ASP A CA 1
ATOM 1656 C C . ASP A 1 207 ? -13.999 -10.543 -10.690 1.00 56.59 207 ASP A C 1
ATOM 1658 O O . ASP A 1 207 ? -13.578 -9.792 -11.577 1.00 56.59 207 ASP A O 1
ATOM 1662 N N . LYS A 1 208 ? -14.049 -11.857 -10.906 1.00 54.75 208 LYS A N 1
ATOM 1663 C CA . LYS A 1 208 ? -13.623 -12.427 -12.195 1.00 54.75 208 LYS A CA 1
ATOM 1664 C C . LYS A 1 208 ? -14.425 -11.883 -13.390 1.00 54.75 208 LYS A C 1
ATOM 1666 O O . LYS A 1 208 ? -13.955 -12.020 -14.516 1.00 54.75 208 LYS A O 1
ATOM 1671 N N . SER A 1 209 ? -15.596 -11.290 -13.150 1.00 58.38 209 SER A N 1
ATOM 1672 C CA . SER A 1 209 ? -16.434 -10.642 -14.160 1.00 58.38 209 SER A CA 1
ATOM 1673 C C . SER A 1 209 ? -16.121 -9.151 -14.356 1.00 58.38 209 SER A C 1
ATOM 1675 O O . SER A 1 209 ? -16.617 -8.544 -15.300 1.00 58.38 209 SER A O 1
ATOM 1677 N N . GLY A 1 210 ? -15.243 -8.570 -13.532 1.00 57.19 210 GLY A N 1
ATOM 1678 C CA . GLY A 1 210 ? -14.939 -7.141 -13.548 1.00 57.19 210 GLY A CA 1
ATOM 1679 C C . GLY A 1 210 ? -15.933 -6.302 -12.744 1.00 57.19 210 GLY A C 1
ATOM 1680 O O . GLY A 1 210 ? -15.886 -5.074 -12.820 1.00 57.19 210 GLY A O 1
ATOM 1681 N N . GLU A 1 211 ? -16.816 -6.930 -11.966 1.00 60.09 211 GLU A N 1
ATOM 1682 C CA . GLU A 1 211 ? -17.775 -6.228 -11.119 1.00 60.09 211 GLU A CA 1
ATOM 1683 C C . GLU A 1 211 ? -17.177 -5.883 -9.759 1.00 60.09 211 GLU A C 1
ATOM 1685 O O . GLU A 1 211 ? -16.406 -6.638 -9.173 1.00 60.09 211 GLU A O 1
ATOM 1690 N N . ARG A 1 212 ? -17.544 -4.712 -9.238 1.00 66.62 212 ARG A N 1
ATOM 1691 C CA . ARG A 1 212 ? -17.015 -4.176 -7.981 1.00 66.62 212 ARG A CA 1
ATOM 1692 C C . ARG A 1 212 ? -17.785 -4.726 -6.802 1.00 66.62 212 ARG A C 1
ATOM 1694 O O . ARG A 1 212 ? -18.970 -4.438 -6.645 1.00 66.62 212 ARG A O 1
ATOM 1701 N N . THR A 1 213 ? -17.087 -5.392 -5.895 1.00 63.88 213 THR A N 1
ATOM 1702 C CA . THR A 1 213 ? -17.687 -5.866 -4.644 1.00 63.88 213 THR A CA 1
ATOM 1703 C C . THR A 1 213 ? -17.242 -5.026 -3.448 1.00 63.88 213 THR A C 1
ATOM 1705 O O . THR A 1 213 ? -16.093 -4.590 -3.340 1.00 63.88 213 THR A O 1
ATOM 1708 N N . ARG A 1 214 ? -18.176 -4.754 -2.527 1.00 73.31 214 ARG A N 1
ATOM 1709 C CA . ARG A 1 214 ? -17.871 -4.090 -1.252 1.00 73.31 214 ARG A CA 1
ATOM 1710 C C . ARG A 1 214 ? -17.274 -5.111 -0.289 1.00 73.31 214 ARG A C 1
ATOM 1712 O O . ARG A 1 214 ? -17.905 -6.129 -0.034 1.00 73.31 214 ARG A O 1
ATOM 1719 N N . ILE A 1 215 ? -16.123 -4.792 0.302 1.00 79.44 215 ILE A N 1
ATOM 1720 C CA . ILE A 1 215 ? -15.503 -5.648 1.320 1.00 79.44 215 ILE A CA 1
ATOM 1721 C C . ILE A 1 215 ? -16.315 -5.641 2.624 1.00 79.44 215 ILE A C 1
ATOM 1723 O O . ILE A 1 215 ? -16.701 -4.590 3.153 1.00 79.44 215 ILE A O 1
ATOM 1727 N N . THR A 1 216 ? -16.571 -6.828 3.158 1.00 86.75 216 THR A N 1
ATOM 1728 C CA . THR A 1 216 ? -17.151 -7.029 4.489 1.00 86.75 216 THR A CA 1
ATOM 1729 C C . THR A 1 216 ? -16.098 -6.837 5.583 1.00 86.75 216 THR A C 1
ATOM 1731 O O . THR A 1 216 ? -14.894 -6.895 5.329 1.00 86.75 216 THR A O 1
ATOM 1734 N N . ASP A 1 217 ? -16.531 -6.655 6.835 1.00 88.88 217 ASP A N 1
ATOM 1735 C CA . ASP A 1 217 ? -15.613 -6.564 7.985 1.00 88.88 217 ASP A CA 1
ATOM 1736 C C . ASP A 1 217 ? -14.757 -7.826 8.128 1.00 88.88 217 ASP A C 1
ATOM 1738 O O . ASP A 1 217 ? -13.559 -7.759 8.397 1.00 88.88 217 ASP A O 1
ATOM 1742 N N . ARG A 1 218 ? -15.366 -8.994 7.905 1.00 90.25 218 ARG A N 1
ATOM 1743 C CA . ARG A 1 218 ? -14.676 -10.282 7.992 1.00 90.25 218 ARG A CA 1
ATOM 1744 C C . ARG A 1 218 ? -13.595 -10.416 6.922 1.00 90.25 218 ARG A C 1
ATOM 1746 O O . ARG A 1 218 ? -12.506 -10.904 7.224 1.00 90.25 218 ARG A O 1
ATOM 1753 N N . GLU A 1 219 ? -13.880 -9.992 5.694 1.00 89.06 219 GLU A N 1
ATOM 1754 C CA . GLU A 1 219 ? -12.896 -9.989 4.608 1.00 89.06 219 GLU A CA 1
ATOM 1755 C C . GLU A 1 219 ? -11.769 -9.006 4.899 1.00 89.06 219 GLU A C 1
ATOM 1757 O O . GLU A 1 219 ? -10.607 -9.388 4.812 1.00 89.06 219 GLU A O 1
ATOM 1762 N N . ALA A 1 220 ? -12.092 -7.790 5.349 1.00 90.31 220 ALA A N 1
ATOM 1763 C CA . ALA A 1 220 ? -11.095 -6.807 5.758 1.00 90.31 220 ALA A CA 1
ATOM 1764 C C . ALA A 1 220 ? -10.142 -7.379 6.824 1.00 90.31 220 ALA A C 1
ATOM 1766 O O . ALA A 1 220 ? -8.923 -7.309 6.674 1.00 90.31 220 ALA A O 1
ATOM 1767 N N . LEU A 1 221 ? -10.668 -8.029 7.866 1.00 92.38 221 LEU A N 1
ATOM 1768 C CA . LEU A 1 221 ? -9.839 -8.657 8.900 1.00 92.38 221 LEU A CA 1
ATOM 1769 C C . LEU A 1 221 ? -9.008 -9.828 8.370 1.00 92.38 221 LEU A C 1
ATOM 1771 O O . LEU A 1 221 ? -7.855 -9.997 8.764 1.00 92.38 221 LEU A O 1
ATOM 1775 N N . THR A 1 222 ? -9.576 -10.632 7.472 1.00 92.12 222 THR A N 1
ATOM 1776 C CA . THR A 1 222 ? -8.872 -11.766 6.858 1.00 92.12 222 THR A CA 1
ATOM 1777 C C . THR A 1 222 ? -7.705 -11.279 6.008 1.00 92.12 222 THR A C 1
ATOM 1779 O O . THR A 1 222 ? -6.593 -11.788 6.148 1.00 92.12 222 THR A O 1
ATOM 1782 N N . ILE A 1 223 ? -7.927 -10.258 5.178 1.00 91.44 223 ILE A N 1
ATOM 1783 C CA . ILE A 1 223 ? -6.881 -9.717 4.317 1.00 91.44 223 ILE A CA 1
ATOM 1784 C C . ILE A 1 223 ? -5.822 -8.997 5.149 1.00 91.44 223 ILE A C 1
ATOM 1786 O O . ILE A 1 223 ? -4.637 -9.208 4.917 1.00 91.44 223 ILE A O 1
ATOM 1790 N N . ASN A 1 224 ? -6.211 -8.222 6.167 1.00 94.62 224 ASN A N 1
ATOM 1791 C CA . ASN A 1 224 ? -5.249 -7.619 7.088 1.00 94.62 224 ASN A CA 1
ATOM 1792 C C . ASN A 1 224 ? -4.318 -8.678 7.705 1.00 94.62 224 ASN A C 1
ATOM 1794 O O . ASN A 1 224 ? -3.100 -8.540 7.623 1.00 94.62 224 ASN A O 1
ATOM 1798 N N . ARG A 1 225 ? -4.874 -9.765 8.257 1.00 94.69 225 ARG A N 1
ATOM 1799 C CA . ARG A 1 225 ? -4.080 -10.854 8.850 1.00 94.69 225 ARG A CA 1
ATOM 1800 C C . ARG A 1 225 ? -3.150 -11.506 7.832 1.00 94.69 225 ARG A C 1
ATOM 1802 O O . ARG A 1 225 ? -1.996 -11.772 8.155 1.00 94.69 225 ARG A O 1
ATOM 1809 N N . PHE A 1 226 ? -3.639 -11.738 6.615 1.00 93.56 226 PHE A N 1
ATOM 1810 C CA . PHE A 1 226 ? -2.829 -12.276 5.526 1.00 93.56 226 PHE A CA 1
ATOM 1811 C C . PHE A 1 226 ? -1.656 -11.352 5.174 1.00 93.56 226 PHE A C 1
ATOM 1813 O O . PHE A 1 226 ? -0.532 -11.825 5.017 1.00 93.56 226 PHE A O 1
ATOM 1820 N N . LEU A 1 227 ? -1.894 -10.042 5.085 1.00 93.81 227 LEU A N 1
ATOM 1821 C CA . LEU A 1 227 ? -0.853 -9.062 4.782 1.00 93.81 227 LEU A CA 1
ATOM 1822 C C . LEU A 1 227 ? 0.173 -8.945 5.911 1.00 93.81 227 LEU A C 1
ATOM 1824 O O . LEU A 1 227 ? 1.368 -8.938 5.628 1.00 93.81 227 LEU A O 1
ATOM 1828 N N . CYS A 1 228 ? -0.265 -8.952 7.174 1.00 94.38 228 CYS A N 1
ATOM 1829 C CA . CYS A 1 228 ? 0.645 -9.000 8.319 1.00 94.38 228 CYS A CA 1
ATOM 1830 C C . CYS A 1 228 ? 1.548 -10.242 8.273 1.00 94.38 228 CYS A C 1
ATOM 1832 O O . CYS A 1 228 ? 2.765 -10.125 8.369 1.00 94.38 228 CYS A O 1
ATOM 1834 N N . ALA A 1 229 ? 0.965 -11.425 8.057 1.00 92.12 229 ALA A N 1
ATOM 1835 C CA . ALA A 1 229 ? 1.726 -12.669 7.967 1.00 92.12 229 ALA A CA 1
ATOM 1836 C C . ALA A 1 229 ? 2.681 -12.693 6.759 1.00 92.12 229 ALA A C 1
ATOM 1838 O O . ALA A 1 229 ? 3.801 -13.188 6.862 1.00 92.12 229 ALA A O 1
ATOM 1839 N N . SER A 1 230 ? 2.250 -12.139 5.621 1.00 90.88 230 SER A N 1
ATOM 1840 C CA . SER A 1 230 ? 3.082 -12.029 4.418 1.00 90.88 230 SER A CA 1
ATOM 1841 C C . SER A 1 230 ? 4.291 -11.130 4.660 1.00 90.88 230 SER A C 1
ATOM 1843 O O . SER A 1 230 ? 5.407 -11.500 4.309 1.00 90.88 230 SER A O 1
ATOM 1845 N N . HIS A 1 231 ? 4.083 -9.980 5.303 1.00 91.75 231 HIS A N 1
ATOM 1846 C CA . HIS A 1 231 ? 5.166 -9.088 5.694 1.00 91.75 231 HIS A CA 1
ATOM 1847 C C . HIS A 1 231 ? 6.166 -9.791 6.619 1.00 91.75 231 HIS A C 1
ATOM 1849 O O . HIS A 1 231 ? 7.357 -9.772 6.330 1.00 91.75 231 HIS A O 1
ATOM 1855 N N . ASP A 1 232 ? 5.704 -10.462 7.678 1.00 87.69 232 ASP A N 1
ATOM 1856 C CA . ASP A 1 232 ? 6.588 -11.184 8.603 1.00 87.69 232 ASP A CA 1
ATOM 1857 C C . ASP A 1 232 ? 7.434 -12.250 7.875 1.00 87.69 232 ASP A C 1
ATOM 1859 O O . ASP A 1 232 ? 8.620 -12.414 8.163 1.00 87.69 232 ASP A O 1
ATOM 1863 N N . ALA A 1 233 ? 6.859 -12.929 6.875 1.00 88.12 233 ALA A N 1
ATOM 1864 C CA . ALA A 1 233 ? 7.586 -13.874 6.027 1.00 88.12 233 ALA A CA 1
ATOM 1865 C C . ALA A 1 233 ? 8.623 -13.199 5.107 1.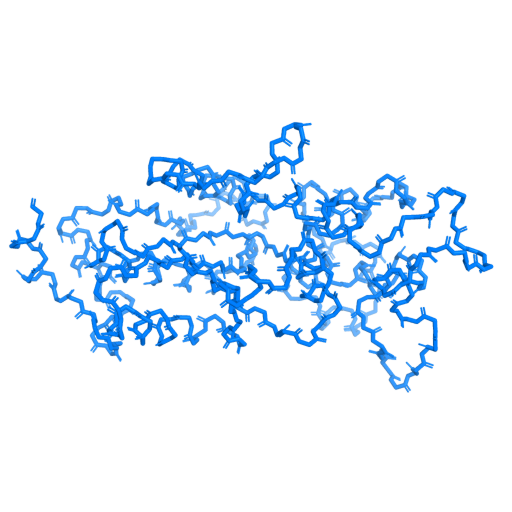00 88.12 233 ALA A C 1
ATOM 1867 O O . ALA A 1 233 ? 9.627 -13.820 4.751 1.00 88.12 233 ALA A O 1
ATOM 1868 N N . PHE A 1 234 ? 8.397 -11.945 4.705 1.00 90.19 234 PHE A N 1
ATOM 1869 C CA . PHE A 1 234 ? 9.359 -11.170 3.923 1.00 90.19 234 PHE A CA 1
ATOM 1870 C C . PHE A 1 234 ? 10.490 -10.619 4.783 1.00 90.19 234 PHE A C 1
ATOM 1872 O O . PHE A 1 234 ? 11.637 -10.717 4.361 1.00 90.19 234 PHE A O 1
ATOM 1879 N N . VAL A 1 235 ? 10.205 -10.107 5.984 1.00 88.38 235 VAL A N 1
ATOM 1880 C CA . VAL A 1 235 ? 11.216 -9.557 6.910 1.00 88.38 235 VAL A CA 1
ATOM 1881 C C . VAL A 1 235 ? 12.367 -10.537 7.132 1.00 88.38 235 VAL A C 1
ATOM 1883 O O . VAL A 1 235 ? 13.532 -10.150 7.023 1.00 88.38 235 VAL A O 1
ATOM 1886 N N . GLY A 1 236 ? 12.055 -11.820 7.355 1.00 82.12 236 GLY A N 1
ATOM 1887 C CA . GLY A 1 236 ? 13.069 -12.862 7.563 1.00 82.12 236 GLY A CA 1
ATOM 1888 C C . GLY A 1 236 ? 14.064 -13.008 6.404 1.00 82.12 236 GLY A C 1
ATOM 1889 O O . GLY A 1 236 ? 15.183 -13.466 6.603 1.00 82.12 236 GLY A O 1
ATOM 1890 N N . ARG A 1 237 ? 13.706 -12.559 5.195 1.00 86.88 237 ARG A N 1
ATOM 1891 C CA . ARG A 1 237 ? 14.596 -12.579 4.024 1.00 86.88 237 ARG A CA 1
ATOM 1892 C C . ARG A 1 237 ? 15.622 -11.451 4.035 1.00 86.88 237 ARG A C 1
ATOM 1894 O O . ARG A 1 237 ? 16.675 -11.615 3.433 1.00 86.88 237 ARG A O 1
ATOM 1901 N N . PHE A 1 238 ? 15.315 -10.323 4.676 1.00 85.88 238 PHE A N 1
ATOM 1902 C CA . PHE A 1 238 ? 16.181 -9.139 4.709 1.00 85.88 238 PHE A CA 1
ATOM 1903 C C . PHE A 1 238 ? 17.038 -9.069 5.971 1.00 85.88 238 PHE A C 1
ATOM 1905 O O . PHE A 1 238 ? 18.177 -8.619 5.907 1.00 85.88 238 PHE A O 1
ATOM 1912 N N . ILE A 1 239 ? 16.491 -9.490 7.114 1.00 75.88 239 ILE A N 1
ATOM 1913 C CA . ILE A 1 239 ? 17.090 -9.245 8.438 1.00 75.88 239 ILE A CA 1
ATOM 1914 C C . ILE A 1 239 ? 17.628 -10.548 9.082 1.00 75.88 239 ILE A C 1
ATOM 1916 O O . ILE A 1 239 ? 18.287 -10.509 10.122 1.00 75.88 239 ILE A O 1
ATOM 1920 N N . GLY A 1 240 ? 17.425 -11.709 8.443 1.00 68.88 240 GLY A N 1
ATOM 1921 C CA . GLY A 1 240 ? 17.845 -13.018 8.962 1.00 68.88 240 GLY A CA 1
ATOM 1922 C C . GLY A 1 240 ? 17.064 -13.442 10.215 1.00 68.88 240 GLY A C 1
ATOM 1923 O O . GLY A 1 240 ? 15.950 -12.972 10.437 1.00 68.88 240 GLY A O 1
ATOM 1924 N N . ASP A 1 241 ? 17.656 -14.301 11.054 1.00 60.94 241 ASP A N 1
ATOM 1925 C CA . ASP A 1 241 ? 17.036 -14.863 12.276 1.00 60.94 241 ASP A CA 1
ATOM 1926 C C . ASP A 1 241 ? 16.992 -13.889 13.478 1.00 60.94 241 ASP A C 1
ATOM 1928 O O . ASP A 1 241 ? 16.816 -14.303 14.626 1.00 60.94 241 ASP A O 1
ATOM 1932 N N . CYS A 1 242 ? 17.174 -12.585 13.256 1.00 62.09 242 CYS A N 1
ATOM 1933 C CA . CYS A 1 242 ? 17.067 -11.598 14.329 1.00 62.09 242 CYS A CA 1
ATOM 1934 C C . CYS A 1 242 ? 15.617 -11.496 14.835 1.00 62.09 242 CYS A C 1
ATOM 1936 O O . CYS A 1 242 ? 14.674 -11.493 14.043 1.00 62.09 242 CYS A O 1
ATOM 1938 N N . GLU A 1 243 ? 15.418 -11.335 16.148 1.00 66.06 243 GLU A N 1
ATOM 1939 C CA . GLU A 1 243 ? 14.097 -10.992 16.684 1.00 66.06 243 GLU A CA 1
ATOM 1940 C C . GLU A 1 243 ? 13.690 -9.592 16.204 1.00 66.06 243 GLU A C 1
ATOM 1942 O O . GLU A 1 243 ? 14.225 -8.578 16.655 1.00 66.06 243 GLU A O 1
ATOM 1947 N N . VAL A 1 244 ? 12.734 -9.535 15.278 1.00 71.38 244 VAL A N 1
ATOM 1948 C CA . VAL A 1 244 ? 12.127 -8.286 14.808 1.00 71.38 244 VAL A CA 1
ATOM 1949 C C . VAL A 1 244 ? 10.730 -8.157 15.410 1.00 71.38 244 VAL A C 1
ATOM 1951 O O . VAL A 1 244 ? 9.984 -9.137 15.502 1.00 71.38 244 VAL A O 1
ATOM 1954 N N . ASP A 1 245 ? 10.365 -6.935 15.814 1.00 79.00 245 ASP A N 1
ATOM 1955 C CA . ASP A 1 245 ? 8.976 -6.598 16.134 1.00 79.00 245 ASP A CA 1
ATOM 1956 C C . ASP A 1 245 ? 8.075 -7.049 14.968 1.00 79.00 245 ASP A C 1
ATOM 1958 O O . ASP A 1 245 ? 8.406 -6.832 13.806 1.00 79.00 245 ASP A O 1
ATOM 1962 N N . LYS A 1 246 ? 6.933 -7.673 15.266 1.00 88.75 246 LYS A N 1
ATOM 1963 C CA . LYS A 1 246 ? 5.963 -8.115 14.250 1.00 88.75 246 LYS A CA 1
ATOM 1964 C C . LYS A 1 246 ? 4.873 -7.077 14.033 1.00 88.75 246 LYS A C 1
ATOM 1966 O O . LYS A 1 246 ? 4.613 -6.232 14.902 1.00 88.75 246 LYS A O 1
ATOM 1971 N N . LEU A 1 247 ? 4.205 -7.147 12.883 1.00 93.81 247 LEU A N 1
ATOM 1972 C CA . LEU A 1 247 ? 3.006 -6.343 12.665 1.00 93.81 247 LEU A CA 1
ATOM 1973 C C . LEU A 1 247 ? 1.879 -6.815 13.591 1.00 93.81 247 LEU A C 1
ATOM 1975 O O . LEU A 1 247 ? 1.621 -8.008 13.712 1.00 93.81 247 LEU A O 1
ATOM 1979 N N . ILE A 1 248 ? 1.184 -5.872 14.228 1.00 95.62 248 ILE A N 1
ATOM 1980 C CA . ILE A 1 248 ? 0.011 -6.130 15.069 1.00 95.62 248 ILE A CA 1
ATOM 1981 C C . ILE A 1 248 ? -1.197 -6.362 14.151 1.00 95.62 248 ILE A C 1
ATOM 1983 O O . ILE A 1 248 ? -1.612 -5.431 13.447 1.00 95.62 248 ILE A O 1
ATOM 1987 N N . PRO A 1 249 ? -1.797 -7.565 14.129 1.00 96.69 249 PRO A N 1
ATOM 1988 C CA . PRO A 1 249 ? -3.018 -7.777 13.369 1.00 96.69 249 PRO A CA 1
ATOM 1989 C C . PRO A 1 249 ? -4.154 -6.880 13.875 1.00 96.69 249 PRO A C 1
ATOM 1991 O O . PRO A 1 249 ? -4.279 -6.589 15.065 1.00 96.69 249 PRO A O 1
ATOM 1994 N N . LEU A 1 250 ? -5.002 -6.423 12.959 1.00 94.75 250 LEU A N 1
ATOM 1995 C CA . LEU A 1 250 ? -6.082 -5.501 13.284 1.00 94.75 250 LEU A CA 1
ATOM 1996 C C . LEU A 1 250 ? -7.044 -6.122 14.313 1.00 94.75 250 LEU A C 1
ATOM 1998 O O . LEU A 1 250 ? -7.503 -7.256 14.155 1.00 94.75 250 LEU A O 1
ATOM 2002 N N . TYR A 1 251 ? -7.343 -5.350 15.360 1.00 94.81 251 TYR A N 1
ATOM 2003 C CA . TYR A 1 251 ? -8.216 -5.714 16.484 1.00 94.81 251 TYR A CA 1
ATOM 2004 C C . TYR A 1 251 ? -7.756 -6.917 17.323 1.00 94.81 251 TYR A C 1
ATOM 2006 O O . TYR A 1 251 ? -8.564 -7.500 18.042 1.00 94.81 251 TYR A O 1
ATOM 2014 N N . SER A 1 252 ? -6.483 -7.317 17.244 1.00 94.75 252 SER A N 1
ATOM 2015 C CA . SER A 1 252 ? -6.004 -8.519 17.935 1.00 94.75 252 SER A CA 1
ATOM 2016 C C . SER A 1 252 ? -5.551 -8.297 19.376 1.00 94.75 252 SER A C 1
ATOM 2018 O O . SER A 1 252 ? -5.200 -9.270 20.034 1.00 94.75 252 SER A O 1
ATOM 2020 N N . LEU A 1 253 ? -5.479 -7.051 19.851 1.00 93.75 253 LEU A N 1
ATOM 2021 C CA . LEU A 1 253 ? -4.936 -6.753 21.175 1.00 93.75 253 LEU A CA 1
ATOM 2022 C C . LEU A 1 253 ? -5.992 -6.997 22.259 1.00 93.75 253 LEU A C 1
ATOM 2024 O O . LEU A 1 253 ? -7.093 -6.448 22.195 1.00 93.75 253 LEU A O 1
ATOM 2028 N N . SER A 1 254 ? -5.627 -7.752 23.294 1.00 92.19 254 SER A N 1
ATOM 2029 C CA . SER A 1 254 ? -6.347 -7.751 24.573 1.00 92.19 254 SER A CA 1
ATOM 2030 C C . SER A 1 254 ? -6.283 -6.371 25.245 1.00 92.19 254 SER A C 1
ATOM 2032 O O . SER A 1 254 ? -5.481 -5.515 24.866 1.00 92.19 254 SER A O 1
ATOM 2034 N N . ALA A 1 255 ? -7.094 -6.143 26.282 1.00 90.12 255 ALA A N 1
ATOM 2035 C CA . ALA A 1 255 ? -7.111 -4.867 27.005 1.00 90.12 255 ALA A CA 1
ATOM 2036 C C . ALA A 1 255 ? -5.722 -4.472 27.556 1.00 90.12 255 ALA A C 1
ATOM 2038 O O . ALA A 1 255 ? -5.285 -3.329 27.392 1.00 90.12 255 ALA A O 1
ATOM 2039 N N . ASP A 1 256 ? -4.989 -5.428 28.133 1.00 92.19 256 ASP A N 1
ATOM 2040 C CA . ASP A 1 256 ? -3.649 -5.191 28.679 1.00 92.19 256 ASP A CA 1
ATOM 2041 C C . ASP A 1 256 ? -2.609 -4.932 27.583 1.00 92.19 256 ASP A C 1
ATOM 2043 O O . ASP A 1 256 ? -1.743 -4.061 27.718 1.00 92.19 256 ASP A O 1
ATOM 2047 N N . GLU A 1 257 ? -2.683 -5.675 26.477 1.00 94.62 257 GLU A N 1
ATOM 2048 C CA . GLU A 1 257 ? -1.816 -5.455 25.318 1.00 94.62 257 GLU A CA 1
ATOM 2049 C C . GLU A 1 257 ? -2.084 -4.095 24.679 1.00 94.62 257 GLU A C 1
ATOM 2051 O O . GLU A 1 257 ? -1.137 -3.368 24.368 1.00 94.62 257 GLU A O 1
ATOM 2056 N N . TYR A 1 258 ? -3.355 -3.710 24.562 1.00 94.00 258 TYR A N 1
ATOM 2057 C CA . TYR A 1 258 ? -3.755 -2.393 24.093 1.00 94.00 258 TYR A CA 1
ATOM 2058 C C . TYR A 1 258 ? -3.205 -1.296 25.002 1.00 94.00 258 TYR A C 1
ATOM 2060 O O . TYR A 1 258 ? -2.609 -0.344 24.504 1.00 94.00 258 TYR A O 1
ATOM 2068 N N . ALA A 1 259 ? -3.298 -1.437 26.327 1.00 93.31 259 ALA A N 1
ATOM 2069 C CA . ALA A 1 259 ? -2.740 -0.460 27.259 1.00 93.31 259 ALA A CA 1
ATOM 2070 C C . ALA A 1 259 ? -1.219 -0.284 27.098 1.00 93.31 259 ALA A C 1
ATOM 2072 O O . ALA A 1 259 ? -0.711 0.847 27.080 1.00 93.31 259 ALA A O 1
ATOM 2073 N N . ARG A 1 260 ? -0.482 -1.389 26.914 1.00 94.75 260 ARG A N 1
ATOM 2074 C CA . ARG A 1 260 ? 0.964 -1.356 26.638 1.00 94.75 260 ARG A CA 1
ATOM 2075 C C . ARG A 1 260 ? 1.269 -0.693 25.296 1.00 94.75 260 ARG A C 1
ATOM 2077 O O . ARG A 1 260 ? 2.108 0.211 25.245 1.00 94.75 260 ARG A O 1
ATOM 2084 N N . ALA A 1 261 ? 0.577 -1.091 24.232 1.00 94.31 261 ALA A N 1
ATOM 2085 C CA . ALA A 1 261 ? 0.757 -0.546 22.890 1.00 94.31 261 ALA A CA 1
ATOM 2086 C C . ALA A 1 261 ? 0.401 0.949 22.831 1.00 94.31 261 ALA A C 1
ATOM 2088 O O . ALA A 1 261 ? 1.162 1.749 22.288 1.00 94.31 261 ALA A O 1
ATOM 2089 N N . TYR A 1 262 ? -0.687 1.362 23.482 1.00 94.19 262 TYR A N 1
ATOM 2090 C CA . TYR A 1 262 ? -1.122 2.754 23.594 1.00 94.19 262 TYR A CA 1
ATOM 2091 C C . TYR A 1 262 ? -0.021 3.651 24.174 1.00 94.19 262 TYR A C 1
ATOM 2093 O O . TYR A 1 262 ? 0.240 4.750 23.669 1.00 94.19 262 TYR A O 1
ATOM 2101 N N . LYS A 1 263 ? 0.683 3.161 25.206 1.00 94.44 263 LYS A N 1
ATOM 2102 C CA . LYS A 1 263 ? 1.848 3.838 25.789 1.00 94.44 263 LYS A CA 1
ATOM 2103 C C . LYS A 1 263 ? 3.067 3.781 24.859 1.00 94.44 263 LYS A C 1
ATOM 2105 O O . LYS A 1 263 ? 3.653 4.838 24.611 1.00 94.44 263 LYS A O 1
ATOM 2110 N N . LYS A 1 264 ? 3.423 2.600 24.323 1.00 94.44 264 LYS A N 1
ATOM 2111 C CA . LYS A 1 264 ? 4.566 2.387 23.399 1.00 94.44 264 LYS A CA 1
ATOM 2112 C C . LYS A 1 264 ? 4.487 3.336 22.201 1.00 94.44 264 LYS A C 1
ATOM 2114 O O . LYS A 1 264 ? 5.449 4.041 21.901 1.00 94.44 264 LYS A O 1
ATOM 2119 N N . TYR A 1 265 ? 3.312 3.434 21.585 1.00 93.06 265 TYR A N 1
ATOM 2120 C CA . TYR A 1 265 ? 3.062 4.232 20.384 1.00 93.06 265 TYR A CA 1
ATOM 2121 C C . TYR A 1 265 ? 2.564 5.659 20.665 1.00 93.06 265 TYR A C 1
ATOM 2123 O O . TYR A 1 265 ? 2.210 6.386 19.736 1.00 93.06 265 TYR A O 1
ATOM 2131 N N . LYS A 1 266 ? 2.603 6.099 21.933 1.00 93.06 266 LYS A N 1
ATOM 2132 C CA . LYS A 1 266 ? 2.317 7.477 22.372 1.00 93.06 266 LYS A CA 1
ATOM 2133 C C . LYS A 1 266 ? 0.951 7.995 21.888 1.00 93.06 266 LYS A C 1
ATOM 2135 O O . LYS A 1 266 ? 0.833 9.169 21.531 1.00 93.06 266 LYS A O 1
ATOM 2140 N N . LEU A 1 267 ? -0.080 7.146 21.920 1.00 92.19 267 LEU A N 1
ATOM 2141 C CA . LEU A 1 267 ? -1.380 7.445 21.308 1.00 92.19 267 LEU A CA 1
ATOM 2142 C C . LEU A 1 267 ? -2.122 8.631 21.929 1.00 92.19 267 LEU A C 1
ATOM 2144 O O . LEU A 1 267 ? -2.808 9.340 21.206 1.00 92.19 267 LEU A O 1
ATOM 2148 N N . LYS A 1 268 ? -1.874 8.943 23.208 1.00 89.75 268 LYS A N 1
ATOM 2149 C CA . LYS A 1 268 ? -2.429 10.123 23.904 1.00 89.75 268 LYS A CA 1
ATOM 2150 C C . LYS A 1 268 ? -2.197 11.472 23.208 1.00 89.75 268 LYS A C 1
ATOM 2152 O O . LYS A 1 268 ? -2.781 12.469 23.608 1.00 89.75 268 LYS A O 1
ATOM 2157 N N . LYS A 1 269 ? -1.274 11.529 22.244 1.00 88.88 269 LYS A N 1
ATOM 2158 C CA . LYS A 1 269 ? -0.973 12.735 21.462 1.00 88.88 269 LYS A CA 1
ATOM 2159 C C . LYS A 1 269 ? -1.874 12.899 20.236 1.00 88.88 269 LYS A C 1
ATOM 2161 O O . LYS A 1 269 ? -1.780 13.927 19.576 1.00 88.88 269 LYS A 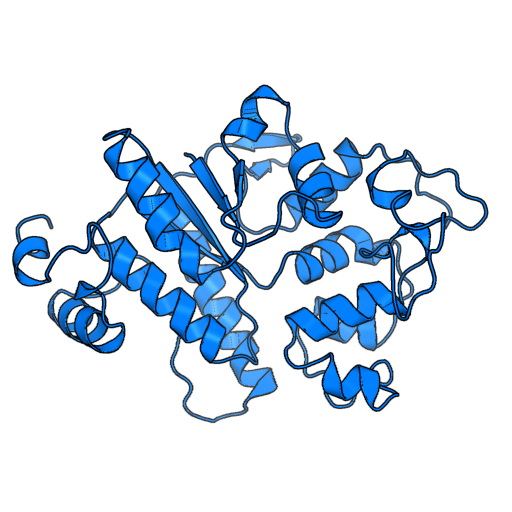O 1
ATOM 2166 N N . PHE A 1 270 ? -2.687 11.898 19.903 1.00 87.75 270 PHE A N 1
ATOM 2167 C CA . PHE A 1 270 ? -3.486 11.890 18.685 1.00 87.75 270 PHE A CA 1
ATOM 2168 C C . PHE A 1 270 ? -4.960 12.211 18.955 1.00 87.75 270 PHE A C 1
ATOM 2170 O O . PHE A 1 270 ? -5.521 11.722 19.945 1.00 87.75 270 PHE A O 1
ATOM 2177 N N . PRO A 1 271 ? -5.607 12.973 18.055 1.00 85.50 271 PRO A N 1
ATOM 2178 C CA . PRO A 1 271 ? -7.037 13.253 18.125 1.00 85.50 271 PRO A CA 1
ATOM 2179 C C . PRO A 1 271 ? -7.874 11.972 18.178 1.00 85.50 271 PRO A C 1
ATOM 2181 O O . PRO A 1 271 ? -7.576 11.002 17.482 1.00 85.50 271 PRO A O 1
ATOM 2184 N N . GLY A 1 272 ? -8.911 11.957 19.017 1.00 85.12 272 GLY A N 1
ATOM 2185 C CA . GLY A 1 272 ? -9.857 10.838 19.123 1.00 85.12 272 GLY A CA 1
ATOM 2186 C C . GLY A 1 272 ? -9.296 9.532 19.695 1.00 85.12 272 GLY A C 1
ATOM 2187 O O . GLY A 1 272 ? -10.024 8.550 19.788 1.00 85.12 272 GLY A O 1
ATOM 2188 N N . SER A 1 273 ? -8.027 9.499 20.110 1.00 86.38 273 SER A N 1
ATOM 2189 C CA . SER A 1 273 ? -7.458 8.318 20.761 1.00 86.38 273 SER A CA 1
ATOM 2190 C C . SER A 1 273 ? -8.265 7.942 22.012 1.00 86.38 273 SER A C 1
ATOM 2192 O O . SER A 1 273 ? -8.512 8.767 22.892 1.00 86.38 273 SER A O 1
ATOM 2194 N N . ILE A 1 274 ? -8.701 6.682 22.082 1.00 84.69 274 ILE A N 1
ATOM 2195 C CA . ILE A 1 274 ? -9.494 6.176 23.205 1.00 84.69 274 ILE A CA 1
ATOM 2196 C C . ILE A 1 274 ? -8.544 5.608 24.252 1.00 84.69 274 ILE A C 1
ATOM 2198 O O . ILE A 1 274 ? -7.808 4.658 23.980 1.00 84.69 274 ILE A O 1
ATOM 2202 N N . SER A 1 275 ? -8.561 6.184 25.454 1.00 85.25 275 SER A N 1
ATOM 2203 C CA . SER A 1 275 ? -7.802 5.655 26.591 1.00 85.25 275 SER A CA 1
ATOM 2204 C C . SER A 1 275 ? -8.180 4.189 26.852 1.00 85.25 275 SER A C 1
ATOM 2206 O O . SER A 1 275 ? -9.368 3.873 26.800 1.00 85.25 275 SER A O 1
ATOM 2208 N N . PRO A 1 276 ? -7.226 3.304 27.200 1.00 85.19 276 PRO A N 1
ATOM 2209 C CA . PRO A 1 276 ? -7.515 1.912 27.557 1.00 85.19 276 PRO A CA 1
ATOM 2210 C C . PRO A 1 276 ? -8.621 1.751 28.607 1.00 85.19 276 PRO A C 1
ATOM 2212 O O . PRO A 1 276 ? -9.430 0.838 28.495 1.00 85.19 276 PRO A O 1
ATOM 2215 N N . VAL A 1 277 ? -8.712 2.682 29.565 1.00 80.88 277 VAL A N 1
ATOM 2216 C CA . VAL A 1 277 ? -9.765 2.698 30.599 1.00 80.88 277 VAL A CA 1
ATOM 2217 C C . VAL A 1 277 ? -11.167 2.801 29.984 1.00 80.88 277 VAL A C 1
ATOM 2219 O O . VAL A 1 277 ? -12.078 2.117 30.425 1.00 80.88 277 VAL A O 1
ATOM 2222 N N . ASN A 1 278 ? -11.322 3.588 28.916 1.00 75.94 278 ASN A N 1
ATOM 2223 C CA . ASN A 1 278 ? -12.609 3.840 28.259 1.00 75.94 278 ASN A CA 1
ATOM 2224 C C . ASN A 1 278 ? -12.928 2.808 27.162 1.00 75.94 278 ASN A C 1
ATOM 2226 O O . ASN A 1 278 ? -14.028 2.811 26.615 1.00 75.94 278 ASN A O 1
ATOM 2230 N N . LEU A 1 279 ? -11.955 1.974 26.773 1.00 71.25 279 LEU A N 1
ATOM 2231 C CA . LEU A 1 279 ? -12.155 0.932 25.763 1.00 71.25 279 LEU A CA 1
ATOM 2232 C C . LEU A 1 279 ? -12.878 -0.286 26.353 1.00 71.25 279 LEU A C 1
ATOM 2234 O O . LEU A 1 279 ? -13.696 -0.886 25.665 1.00 71.25 279 LEU A O 1
ATOM 2238 N N . ILE A 1 280 ? -12.606 -0.613 27.621 1.00 60.09 280 ILE A N 1
ATOM 2239 C CA . ILE A 1 280 ? -13.217 -1.745 28.341 1.00 60.09 280 ILE A CA 1
ATOM 2240 C C . ILE A 1 280 ? -14.745 -1.601 28.423 1.00 60.09 280 ILE A C 1
ATOM 2242 O O . ILE A 1 280 ? -15.450 -2.597 28.444 1.00 60.09 280 ILE A O 1
ATOM 2246 N N . GLU A 1 281 ? -15.269 -0.375 28.396 1.00 52.78 281 GLU A N 1
ATOM 2247 C CA . GLU A 1 281 ? -16.713 -0.108 28.423 1.00 52.78 281 GLU A CA 1
ATOM 2248 C C . GLU A 1 281 ? -17.407 -0.296 27.058 1.00 52.78 281 GLU A C 1
ATOM 2250 O O . GLU A 1 281 ? -18.631 -0.209 26.979 1.00 52.78 281 GLU A O 1
ATOM 2255 N N . ARG A 1 282 ? -16.649 -0.503 25.968 1.00 55.25 282 ARG A N 1
ATOM 2256 C CA . ARG A 1 282 ? -17.164 -0.566 24.584 1.00 55.25 282 ARG A CA 1
ATOM 2257 C C . ARG A 1 282 ? -17.074 -1.947 23.926 1.00 55.25 282 ARG A C 1
ATOM 2259 O O . ARG A 1 282 ? -17.630 -2.103 22.839 1.00 55.25 282 ARG A O 1
ATOM 2266 N N . ILE A 1 283 ? -16.343 -2.887 24.529 1.00 45.97 283 ILE A N 1
ATOM 2267 C CA . ILE A 1 283 ? -16.248 -4.298 24.108 1.00 45.97 283 ILE A CA 1
ATOM 2268 C C . ILE A 1 283 ? -17.280 -5.093 24.900 1.00 45.97 283 ILE A C 1
ATOM 2270 O O . ILE A 1 283 ? -17.993 -5.900 24.265 1.00 45.97 283 ILE A O 1
#

Radius of gyration: 19.71 Å; chains: 1; bounding box: 49×32×62 Å

pLDDT: mean 84.36, std 13.84, range [41.12, 96.69]

Foldseek 3Di:
DAEEEQDDCPWLLNLLLLLLDDPVCSVSYYYQVHLVRQQVVLLVQCVVDVPAAYEYEFADFLQDQVSLLSQQLQLLQCLLVQPRYFYAHDNDSLLLLLVLCVVQFDDDPLSVCSPVLADPPPPVLCPDPVSVVQPPTSRSSSLSCLCPRDDQLRRGDQDDPRDGDPSHSCLQQHQDDDDPRPPPRRDGSNRSSLSSVCSTLDDQHLPPVGDGHDDDSVNSLVSRVVNQVVSVVSSCNNPPPDDRDGRDRRNPDDLVRSQVSCVVSVVVVGPPRDHSVRSVVVD

Organism: NCBI:txid411467

Sequence (283 aa):
MIHVYEDNPNTLLSKLFLSAYPEEEQDKIQYSEGATKLISVAWKILQEDSSARVALYVDISPDNINTLHTYNRLATYAQGYVGRLFVFPVLSAEYYFLKSVSGLLEDSDDLRRCLMVLPWLDSSLVATEDDHRFVTSFEKYCKLFLLKAVPDCMKHTRRVGGFANGLYGYYFERTCACDGCWAGCTDSPKTKGEGFVRQHPLFPVLDKSGERTRITDREALTINRFLCASHDAFVGRFIGDCEVDKLIPLYSLSADEYARAYKKYKLKKFPGSISPVNLIERI